Protein AF-A0A418SLT6-F1 (afdb_monomer_lite)

Structure (mmCIF, N/CA/C/O backbone):
data_AF-A0A418SLT6-F1
#
_entry.id   AF-A0A418SLT6-F1
#
loop_
_atom_site.group_PDB
_atom_site.id
_atom_site.type_symbol
_atom_site.label_atom_id
_atom_site.label_alt_id
_atom_site.label_comp_id
_atom_site.label_asym_id
_atom_site.label_entity_id
_atom_site.label_seq_id
_atom_site.pdbx_PDB_ins_code
_atom_site.Cartn_x
_atom_site.Cartn_y
_atom_site.Cartn_z
_atom_site.occupancy
_atom_site.B_iso_or_equiv
_atom_site.auth_seq_id
_atom_site.auth_comp_id
_atom_site.auth_asym_id
_atom_site.auth_atom_id
_atom_site.pdbx_PDB_model_num
ATOM 1 N N . MET A 1 1 ? 3.770 -18.866 10.863 1.00 36.94 1 MET A N 1
ATOM 2 C CA . MET A 1 1 ? 4.416 -17.977 11.853 1.00 36.94 1 MET A CA 1
ATOM 3 C C . MET A 1 1 ? 3.353 -17.518 12.829 1.00 36.94 1 MET A C 1
ATOM 5 O O . MET A 1 1 ? 2.331 -17.019 12.372 1.00 36.94 1 MET A O 1
ATOM 9 N N . SER A 1 2 ? 3.575 -17.778 14.119 1.00 35.16 2 SER A N 1
ATOM 10 C CA . SER A 1 2 ? 2.723 -17.350 15.238 1.00 35.16 2 SER A CA 1
ATOM 11 C C . SER A 1 2 ? 2.411 -15.851 15.137 1.00 35.16 2 SER A C 1
ATOM 13 O O . SER A 1 2 ? 3.290 -15.068 14.781 1.00 35.16 2 SER A O 1
ATOM 15 N N . ALA A 1 3 ? 1.172 -15.455 15.436 1.00 42.22 3 ALA A N 1
ATOM 16 C CA . ALA A 1 3 ? 0.713 -14.063 15.471 1.00 42.22 3 ALA A CA 1
ATOM 17 C C . ALA A 1 3 ? 1.344 -13.233 16.617 1.00 42.22 3 ALA A C 1
ATOM 19 O O . ALA A 1 3 ? 0.958 -12.091 16.838 1.00 42.22 3 ALA A O 1
ATOM 20 N N . GLU A 1 4 ? 2.310 -13.791 17.352 1.00 44.84 4 GLU A N 1
ATOM 21 C CA . GLU A 1 4 ? 2.822 -13.249 18.616 1.00 44.84 4 GLU A CA 1
ATOM 22 C C . GLU A 1 4 ? 3.646 -11.957 18.524 1.00 44.84 4 GLU A C 1
ATOM 24 O O . GLU A 1 4 ? 3.915 -11.360 19.562 1.00 44.84 4 GLU A O 1
ATOM 29 N N . SER A 1 5 ? 4.019 -11.480 17.333 1.00 52.69 5 SER A N 1
ATOM 30 C CA . SER A 1 5 ? 4.805 -10.240 17.185 1.00 52.69 5 SER A CA 1
ATOM 31 C C . SER A 1 5 ? 4.528 -9.462 15.893 1.00 52.69 5 SER A C 1
ATOM 33 O O . SER A 1 5 ? 5.399 -8.765 15.370 1.00 52.69 5 SER A O 1
ATOM 35 N N . ALA A 1 6 ? 3.325 -9.582 15.328 1.00 60.31 6 ALA A N 1
ATOM 36 C CA . ALA A 1 6 ? 2.980 -8.833 14.124 1.00 60.31 6 ALA A CA 1
ATOM 37 C C . ALA A 1 6 ? 2.623 -7.376 14.474 1.00 60.31 6 ALA A C 1
ATOM 39 O O . ALA A 1 6 ? 1.585 -7.114 15.076 1.00 60.31 6 ALA A O 1
ATOM 40 N N . ASN A 1 7 ? 3.473 -6.430 14.064 1.00 85.44 7 ASN A N 1
ATOM 41 C CA . ASN A 1 7 ? 3.138 -5.003 14.020 1.00 85.44 7 ASN A CA 1
ATOM 42 C C . ASN A 1 7 ? 1.882 -4.786 13.150 1.00 85.44 7 ASN A C 1
ATOM 44 O O . ASN A 1 7 ? 1.725 -5.444 12.111 1.00 85.44 7 ASN A O 1
ATOM 48 N N . ILE A 1 8 ? 0.999 -3.864 13.548 1.00 89.44 8 ILE A N 1
ATOM 49 C CA . ILE A 1 8 ? -0.305 -3.666 12.893 1.00 89.44 8 ILE A CA 1
ATOM 50 C C . ILE A 1 8 ? -0.175 -3.332 11.400 1.00 89.44 8 ILE A C 1
ATOM 52 O O . ILE A 1 8 ? -0.961 -3.813 10.585 1.00 89.44 8 ILE A O 1
ATOM 56 N N . LEU A 1 9 ? 0.846 -2.563 11.012 1.00 92.62 9 LEU A N 1
ATOM 57 C CA . LEU A 1 9 ? 1.087 -2.175 9.622 1.00 92.62 9 LEU A CA 1
ATOM 58 C C . LEU A 1 9 ? 1.485 -3.390 8.779 1.00 92.62 9 LEU A C 1
ATOM 60 O O . LEU A 1 9 ? 0.994 -3.568 7.665 1.00 92.62 9 LEU A O 1
ATOM 64 N N . ALA A 1 10 ? 2.335 -4.265 9.321 1.00 91.81 10 ALA A N 1
ATOM 65 C CA . ALA A 1 10 ? 2.723 -5.503 8.653 1.00 91.81 10 ALA A CA 1
ATOM 66 C C . ALA A 1 10 ? 1.532 -6.464 8.509 1.00 91.81 10 ALA A C 1
ATOM 68 O O . ALA A 1 10 ? 1.372 -7.089 7.457 1.00 91.81 10 ALA A O 1
ATOM 69 N N . LEU A 1 11 ? 0.676 -6.548 9.534 1.00 91.75 11 LEU A N 1
ATOM 70 C CA . LEU A 1 11 ? -0.543 -7.354 9.501 1.00 91.75 11 LEU A CA 1
ATOM 71 C C . LEU A 1 11 ? -1.535 -6.836 8.453 1.00 91.75 11 LEU A C 1
ATOM 73 O O . LEU A 1 11 ? -1.982 -7.609 7.610 1.00 91.75 11 LEU A O 1
ATOM 77 N N . LEU A 1 12 ? -1.838 -5.535 8.454 1.00 93.25 12 LEU A N 1
ATOM 78 C CA . LEU A 1 12 ? -2.746 -4.923 7.480 1.00 93.25 12 LEU A CA 1
ATOM 79 C C . LEU A 1 12 ? -2.223 -5.060 6.048 1.00 93.25 12 LEU A C 1
ATOM 81 O O . LEU A 1 12 ? -2.985 -5.427 5.157 1.00 93.25 12 LEU A O 1
ATOM 85 N N . ARG A 1 13 ? -0.917 -4.865 5.828 1.00 93.62 13 ARG A N 1
ATOM 86 C CA . ARG A 1 13 ? -0.283 -5.100 4.524 1.00 93.62 13 ARG A CA 1
ATOM 87 C C . ARG A 1 13 ? -0.428 -6.555 4.076 1.00 93.62 13 ARG A C 1
ATOM 89 O O . ARG A 1 13 ? -0.717 -6.812 2.911 1.00 93.62 13 ARG A O 1
ATOM 96 N N . ARG A 1 14 ? -0.248 -7.518 4.984 1.00 91.62 14 ARG A N 1
ATOM 97 C CA . ARG A 1 14 ? -0.452 -8.941 4.681 1.00 91.62 14 ARG A CA 1
ATOM 98 C C . ARG A 1 14 ? -1.907 -9.231 4.307 1.00 91.62 14 ARG A C 1
ATOM 100 O O . ARG A 1 14 ? -2.134 -9.865 3.283 1.00 91.62 14 ARG A O 1
ATOM 107 N N . LEU A 1 15 ? -2.869 -8.743 5.090 1.00 91.19 15 LEU A N 1
ATOM 108 C CA . LEU A 1 15 ? -4.294 -8.923 4.798 1.00 91.19 15 LEU A CA 1
ATOM 109 C C . LEU A 1 15 ? -4.670 -8.281 3.451 1.00 91.19 15 LEU A C 1
ATOM 111 O O . LEU A 1 15 ? -5.427 -8.860 2.679 1.00 91.19 15 LEU A O 1
ATOM 115 N N . GLU A 1 16 ? -4.091 -7.124 3.120 1.00 92.06 16 GLU A N 1
ATOM 116 C CA . GLU A 1 16 ? -4.293 -6.465 1.825 1.00 92.06 16 GLU A CA 1
ATOM 117 C C . GLU A 1 16 ? -3.762 -7.295 0.642 1.00 92.06 16 GLU A C 1
ATOM 119 O O . GLU A 1 16 ? -4.368 -7.278 -0.433 1.00 92.06 16 GLU A O 1
ATOM 124 N N . ARG A 1 17 ? -2.675 -8.056 0.832 1.00 91.25 17 ARG A N 1
ATOM 125 C CA . ARG A 1 17 ? -2.145 -9.007 -0.165 1.00 91.25 17 ARG A CA 1
ATOM 126 C C . ARG A 1 17 ? -3.010 -10.252 -0.322 1.00 91.25 17 ARG A C 1
ATOM 128 O O . ARG A 1 17 ? -3.108 -10.782 -1.422 1.00 91.25 17 ARG A O 1
ATOM 135 N N . GLU A 1 18 ? -3.606 -10.725 0.768 1.00 90.38 18 GLU A N 1
ATOM 136 C CA . GLU A 1 18 ? -4.488 -11.899 0.774 1.00 90.38 18 GLU A CA 1
ATOM 137 C C . GLU A 1 18 ? -5.871 -11.590 0.159 1.00 90.38 18 GLU A C 1
ATOM 139 O O . GLU A 1 18 ? -6.579 -12.511 -0.242 1.00 90.38 18 GLU A O 1
ATOM 144 N N . ALA A 1 19 ? -6.236 -10.308 0.020 1.00 89.81 19 ALA A N 1
ATOM 145 C CA . ALA A 1 19 ? -7.508 -9.853 -0.545 1.00 89.81 19 ALA A CA 1
ATOM 146 C C . ALA A 1 19 ? -7.338 -8.949 -1.793 1.00 89.81 19 ALA A C 1
ATOM 148 O O . ALA A 1 19 ? -7.747 -7.782 -1.755 1.00 89.81 19 ALA A O 1
ATOM 149 N N . PRO A 1 20 ? -6.763 -9.443 -2.910 1.00 89.19 20 PRO A N 1
ATOM 150 C CA . PRO A 1 20 ? -6.478 -8.627 -4.097 1.00 89.19 20 PRO A CA 1
ATOM 151 C C . PRO A 1 20 ? -7.739 -8.039 -4.752 1.00 89.19 20 PRO A C 1
ATOM 153 O O . PRO A 1 20 ? -7.709 -6.900 -5.207 1.00 89.19 20 PRO A O 1
ATOM 156 N N . ASP A 1 21 ? -8.864 -8.760 -4.713 1.00 90.38 21 ASP A N 1
ATOM 157 C CA . ASP A 1 21 ? -10.139 -8.336 -5.316 1.00 90.38 21 ASP A CA 1
ATOM 158 C C . ASP A 1 21 ? -10.886 -7.264 -4.499 1.00 90.38 21 ASP A C 1
ATOM 160 O O . ASP A 1 21 ? -11.956 -6.790 -4.890 1.00 90.38 21 ASP A O 1
ATOM 164 N N . ARG A 1 22 ? -10.367 -6.897 -3.321 1.00 90.88 22 ARG A N 1
ATOM 165 C CA . ARG A 1 22 ? -10.972 -5.907 -2.420 1.00 90.88 22 ARG A CA 1
ATOM 166 C C . ARG A 1 22 ? -10.213 -4.582 -2.492 1.00 90.88 22 ARG A C 1
ATOM 168 O O . ARG A 1 22 ? -8.987 -4.598 -2.630 1.00 90.88 22 ARG A O 1
ATOM 175 N N . PRO A 1 23 ? -10.885 -3.425 -2.331 1.00 93.06 23 PRO A N 1
ATOM 176 C CA . PRO A 1 23 ? -10.201 -2.135 -2.252 1.00 93.06 23 PRO A CA 1
ATOM 177 C C . PRO A 1 23 ? -9.153 -2.123 -1.137 1.00 93.06 23 PRO A C 1
ATOM 179 O O . PRO A 1 23 ? -9.396 -2.687 -0.074 1.00 93.06 23 PRO A O 1
ATOM 182 N N . ARG A 1 24 ? -8.022 -1.441 -1.353 1.00 93.75 24 ARG A N 1
ATOM 183 C CA . ARG A 1 24 ? -6.986 -1.252 -0.322 1.00 93.75 24 ARG A CA 1
ATOM 184 C C . ARG A 1 24 ? -7.550 -0.616 0.954 1.00 93.75 24 ARG A C 1
ATOM 186 O O . ARG A 1 24 ? -8.513 0.165 0.906 1.00 93.75 24 ARG A O 1
ATOM 193 N N . VAL A 1 25 ? -6.915 -0.888 2.093 1.00 93.94 25 VAL A N 1
ATOM 194 C CA . VAL A 1 25 ? -7.323 -0.320 3.389 1.00 93.94 25 VAL A CA 1
ATOM 195 C C . VAL A 1 25 ? -7.277 1.215 3.315 1.00 93.94 25 VAL A C 1
ATOM 197 O O . VAL A 1 25 ? -6.321 1.812 2.822 1.00 93.94 25 VAL A O 1
ATOM 200 N N . GLY A 1 26 ? -8.357 1.881 3.739 1.00 93.56 26 GLY A N 1
ATOM 201 C CA . GLY A 1 26 ? -8.487 3.344 3.660 1.00 93.56 26 GLY A CA 1
ATOM 202 C C . GLY A 1 26 ? -8.793 3.909 2.264 1.00 93.56 26 GLY A C 1
ATOM 203 O O . GLY A 1 26 ? -8.872 5.134 2.104 1.00 93.56 26 GLY A O 1
ATOM 204 N N . ARG A 1 27 ? -8.993 3.054 1.250 1.00 93.31 27 ARG A N 1
ATOM 205 C CA . ARG A 1 27 ? -9.468 3.443 -0.096 1.00 93.31 27 ARG A CA 1
ATOM 206 C C . ARG A 1 27 ? -10.892 2.990 -0.412 1.00 93.31 27 ARG A C 1
ATOM 208 O O . ARG A 1 27 ? -11.473 3.465 -1.382 1.00 93.31 27 ARG A O 1
ATOM 215 N N . SER A 1 28 ? -11.467 2.128 0.415 1.00 92.31 28 SER A N 1
ATOM 216 C CA . SER A 1 28 ? -12.872 1.746 0.316 1.00 92.31 28 SER A CA 1
ATOM 217 C C . SER A 1 28 ? -13.814 2.951 0.466 1.00 92.31 28 SER A C 1
ATOM 219 O O . SER A 1 28 ? -13.563 3.865 1.265 1.00 92.31 28 SER A O 1
ATOM 221 N N . SER A 1 29 ? -14.886 2.937 -0.335 1.00 89.75 29 SER A N 1
ATOM 222 C CA . SER A 1 29 ? -15.935 3.966 -0.364 1.00 89.75 29 SER A CA 1
ATOM 223 C C . SER A 1 29 ? -17.164 3.595 0.467 1.00 89.75 29 SER A C 1
ATOM 225 O O . SER A 1 29 ? -17.915 4.478 0.880 1.00 89.75 29 SER A O 1
ATOM 227 N N . ARG A 1 30 ? -17.380 2.301 0.727 1.00 90.69 30 ARG A N 1
ATOM 228 C CA . ARG A 1 30 ? -18.514 1.786 1.494 1.00 90.69 30 ARG A CA 1
ATOM 229 C C . ARG A 1 30 ? -17.991 0.831 2.547 1.00 90.69 30 ARG A C 1
ATOM 231 O O . ARG A 1 30 ? -17.206 -0.053 2.232 1.00 90.69 30 ARG A O 1
ATOM 238 N N . LEU A 1 31 ? -18.549 0.898 3.753 1.00 85.50 31 LEU A N 1
ATOM 239 C CA . LEU A 1 31 ? -18.160 -0.007 4.835 1.00 85.50 31 LEU A CA 1
ATOM 240 C C . LEU A 1 31 ? -18.257 -1.484 4.423 1.00 85.50 31 LEU A C 1
ATOM 242 O O . LEU A 1 31 ? -17.434 -2.278 4.850 1.00 85.50 31 LEU A O 1
ATOM 246 N N . ARG A 1 32 ? -19.213 -1.862 3.556 1.00 87.44 32 ARG A N 1
ATOM 247 C CA . ARG A 1 32 ? -19.392 -3.240 3.044 1.00 87.44 32 ARG A CA 1
ATOM 248 C C . ARG A 1 32 ? -18.227 -3.768 2.181 1.00 87.44 32 ARG A C 1
ATOM 250 O O . ARG A 1 32 ? -18.094 -4.982 2.018 1.00 87.44 32 ARG A O 1
ATOM 257 N N . ASP A 1 33 ? -17.404 -2.872 1.651 1.00 90.12 33 ASP A N 1
ATOM 258 C CA . ASP A 1 33 ? -16.270 -3.229 0.798 1.00 90.12 33 ASP A CA 1
ATOM 259 C C . ASP A 1 33 ? -14.989 -3.438 1.624 1.00 90.12 33 ASP A C 1
ATOM 261 O O . ASP A 1 33 ? -14.059 -4.087 1.146 1.00 90.12 33 ASP A O 1
ATOM 265 N N . ASP A 1 34 ? -14.975 -2.980 2.883 1.00 89.06 34 ASP A N 1
ATOM 266 C CA . ASP A 1 34 ? -13.888 -3.230 3.832 1.00 89.06 34 ASP A CA 1
ATOM 267 C C . ASP A 1 34 ? -13.773 -4.733 4.123 1.00 89.06 34 ASP A C 1
ATOM 269 O O . ASP A 1 34 ? -14.767 -5.420 4.373 1.00 89.06 34 ASP A O 1
ATOM 273 N N . PHE A 1 35 ? -12.549 -5.254 4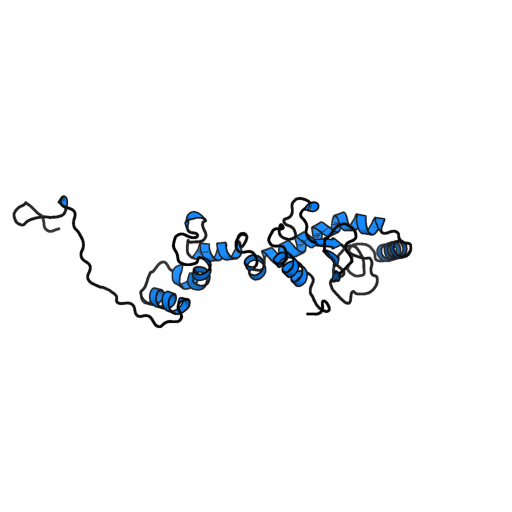.096 1.00 87.62 35 PHE A N 1
ATOM 274 C CA . PHE A 1 35 ? -12.255 -6.659 4.398 1.00 87.62 35 PHE A CA 1
ATOM 275 C C . PHE A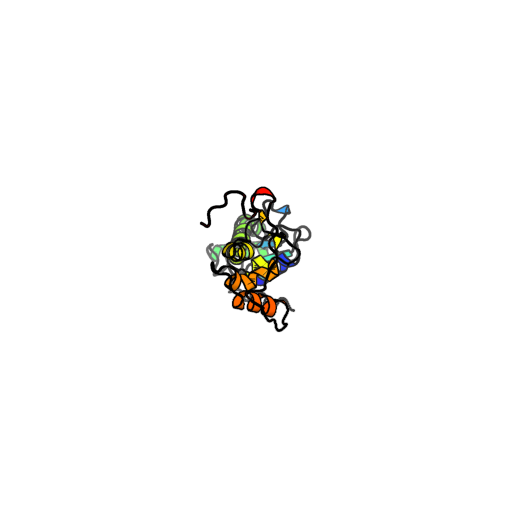 1 35 ? -11.702 -6.858 5.819 1.00 87.62 35 PHE A C 1
ATOM 277 O O . PHE A 1 35 ? -11.580 -7.992 6.278 1.00 87.62 35 PHE A O 1
ATOM 284 N N . VAL A 1 36 ? -11.426 -5.759 6.527 1.00 90.81 36 VAL A N 1
ATOM 285 C CA . VAL A 1 36 ? -10.986 -5.731 7.924 1.00 90.81 36 VAL A CA 1
ATOM 286 C C . VAL A 1 36 ? -11.835 -4.730 8.690 1.00 90.81 36 VAL A C 1
ATOM 288 O O . VAL A 1 36 ? -12.037 -3.605 8.234 1.00 90.81 36 VAL A O 1
ATOM 291 N N . GLU A 1 37 ? -12.305 -5.136 9.862 1.00 91.06 37 GLU A N 1
ATOM 292 C CA . GLU A 1 37 ? -12.914 -4.242 10.841 1.00 91.06 37 GLU A CA 1
ATOM 293 C C . GLU A 1 37 ? -11.851 -3.860 11.871 1.00 91.06 37 GLU A C 1
ATOM 295 O O . GLU A 1 37 ? -11.264 -4.739 12.495 1.00 91.06 37 GLU A O 1
ATOM 300 N N . ILE A 1 38 ? -11.571 -2.565 12.023 1.00 92.50 38 ILE A N 1
ATOM 301 C CA . ILE A 1 38 ? -10.571 -2.065 12.972 1.00 92.50 38 ILE A CA 1
ATOM 302 C C . ILE A 1 38 ? -11.298 -1.247 14.031 1.00 92.50 38 ILE A C 1
ATOM 304 O O . ILE A 1 38 ? -11.993 -0.294 13.687 1.00 92.50 38 ILE A O 1
ATOM 308 N N . GLY A 1 39 ? -11.105 -1.595 15.296 1.00 92.81 39 GLY A N 1
ATOM 309 C CA . GLY A 1 39 ? -11.583 -0.819 16.436 1.00 92.81 39 GLY A CA 1
ATOM 310 C C . GLY A 1 39 ? -10.600 -0.897 17.596 1.00 92.81 39 GLY A C 1
ATOM 311 O O . GLY A 1 39 ? -9.435 -1.219 17.378 1.00 92.81 39 GLY A O 1
ATOM 312 N N . GLN A 1 40 ? -11.054 -0.611 18.807 1.00 92.44 40 GLN A N 1
ATOM 313 C CA . GLN A 1 40 ? -10.210 -0.529 20.007 1.00 92.44 40 GLN A CA 1
ATOM 314 C C . GLN A 1 40 ? -10.961 -1.003 21.251 1.00 92.44 40 GLN A C 1
ATOM 316 O O . GLN A 1 40 ? -12.158 -0.748 21.364 1.00 92.44 40 GLN A O 1
ATOM 321 N N . ASP A 1 41 ? -10.267 -1.612 22.206 1.00 91.75 41 ASP A N 1
ATOM 322 C CA . ASP A 1 41 ? -10.849 -1.967 23.504 1.00 91.75 41 ASP A CA 1
ATOM 323 C C . ASP A 1 41 ? -10.328 -1.044 24.610 1.00 91.75 41 ASP A C 1
ATOM 325 O O . ASP A 1 41 ? -9.185 -0.582 24.540 1.00 91.75 41 ASP A O 1
ATOM 329 N N . PRO A 1 42 ? -11.141 -0.738 25.634 1.00 93.12 42 PRO A N 1
ATOM 330 C CA . PRO A 1 42 ? -10.659 -0.030 26.806 1.00 93.12 42 PRO A CA 1
ATOM 331 C C . PRO A 1 42 ? -9.630 -0.883 27.560 1.00 93.12 42 PRO A C 1
ATOM 333 O O . PRO A 1 42 ? -9.889 -2.023 27.932 1.00 93.12 42 PRO A O 1
ATOM 336 N N . GLN A 1 43 ? -8.444 -0.325 27.809 1.00 89.12 43 GLN A N 1
ATOM 337 C CA . GLN A 1 43 ? -7.393 -0.976 28.597 1.00 89.12 43 GLN A CA 1
ATOM 338 C C . GLN A 1 43 ? -6.706 0.038 29.508 1.00 89.12 43 GLN A C 1
ATOM 340 O O . GLN A 1 43 ? -6.318 1.110 29.063 1.00 89.12 43 GLN A O 1
ATOM 345 N N . LEU A 1 44 ? -6.511 -0.303 30.783 1.00 90.75 44 LEU A N 1
ATOM 346 C CA . LEU A 1 44 ? -5.804 0.567 31.738 1.00 90.75 44 LEU A CA 1
ATOM 347 C C . LEU A 1 44 ? -4.297 0.301 31.778 1.00 90.75 44 LEU A C 1
ATOM 349 O O . LEU A 1 44 ? -3.510 1.182 32.122 1.00 90.75 44 LEU A O 1
ATOM 353 N N . ALA A 1 45 ? -3.892 -0.919 31.432 1.00 88.94 45 ALA A N 1
ATOM 354 C CA . ALA A 1 45 ? -2.492 -1.297 31.368 1.00 88.94 45 ALA A CA 1
ATOM 355 C C . ALA A 1 45 ? -1.843 -0.782 30.078 1.00 88.94 45 ALA A C 1
ATOM 357 O O . ALA A 1 45 ? -2.501 -0.595 29.055 1.00 88.94 45 ALA A O 1
ATOM 358 N N . PHE A 1 46 ? -0.520 -0.605 30.111 1.00 85.31 46 PHE A N 1
ATOM 359 C CA . PHE A 1 46 ? 0.229 -0.426 28.875 1.00 85.31 46 PHE A CA 1
ATOM 360 C C . PHE A 1 46 ? 0.125 -1.699 28.028 1.00 85.31 46 PHE A C 1
ATOM 362 O O . PHE A 1 46 ? 0.361 -2.796 28.546 1.00 85.31 46 PHE A O 1
ATOM 369 N N . PRO A 1 47 ? -0.205 -1.570 26.737 1.00 83.81 47 PRO A N 1
ATOM 370 C CA . PRO A 1 47 ? -0.461 -2.722 25.895 1.00 83.81 47 PRO A CA 1
ATOM 371 C C . PRO A 1 47 ? 0.839 -3.483 25.620 1.00 83.81 47 PRO A C 1
ATOM 373 O O . PRO A 1 47 ? 1.851 -2.904 25.224 1.00 83.81 47 PRO A O 1
ATOM 376 N N . ALA A 1 48 ? 0.815 -4.805 25.799 1.00 84.31 48 ALA A N 1
ATOM 377 C CA . ALA A 1 48 ? 1.961 -5.665 25.487 1.00 84.31 48 ALA A CA 1
ATOM 378 C C . ALA A 1 48 ? 2.125 -5.914 23.974 1.00 84.31 48 ALA A C 1
ATOM 380 O O . ALA A 1 48 ? 3.158 -6.422 23.534 1.00 84.31 48 ALA A O 1
ATOM 381 N N . ARG A 1 49 ? 1.091 -5.606 23.178 1.00 85.75 49 ARG A N 1
ATOM 382 C CA . ARG A 1 49 ? 1.012 -5.819 21.725 1.00 85.75 49 ARG A CA 1
ATOM 383 C C . ARG A 1 49 ? 0.265 -4.657 21.079 1.00 85.75 49 ARG A C 1
ATOM 385 O O . ARG A 1 49 ? -0.598 -4.063 21.705 1.00 85.75 49 ARG A O 1
ATOM 392 N N . GLU A 1 50 ? 0.564 -4.350 19.819 1.00 85.88 50 GLU A N 1
ATOM 393 C CA . GLU A 1 50 ? -0.121 -3.262 19.100 1.00 85.88 50 GLU A CA 1
ATOM 394 C C . GLU A 1 50 ? -1.554 -3.619 18.689 1.00 85.88 50 GLU A C 1
ATOM 396 O O . GLU A 1 50 ? -2.393 -2.729 18.542 1.00 85.88 50 GLU A O 1
ATOM 401 N N . VAL A 1 51 ? -1.825 -4.906 18.458 1.00 88.31 51 VAL A N 1
ATOM 402 C CA . VAL A 1 51 ? -3.103 -5.386 17.932 1.00 88.31 51 VAL A CA 1
ATOM 403 C C . VAL A 1 51 ? -3.481 -6.731 18.540 1.00 88.31 51 VAL A C 1
ATOM 405 O O . VAL A 1 51 ? -2.636 -7.613 18.711 1.00 88.31 51 VAL A O 1
ATOM 408 N N . GLU A 1 52 ? -4.769 -6.894 18.812 1.00 86.94 52 GLU A N 1
ATOM 409 C CA . GLU A 1 52 ? -5.394 -8.157 19.183 1.00 86.94 52 GLU A CA 1
ATOM 410 C C . GLU A 1 52 ? -6.351 -8.603 18.071 1.00 86.94 52 GLU A C 1
ATOM 412 O O . GLU A 1 52 ? -7.070 -7.800 17.468 1.00 86.94 52 GLU A O 1
ATOM 417 N N . LEU A 1 53 ? -6.320 -9.900 17.758 1.00 82.38 53 LEU A N 1
ATOM 418 C CA . LEU A 1 53 ? -7.267 -10.520 16.836 1.00 82.38 53 LEU A CA 1
ATOM 419 C C . LEU A 1 53 ? -8.524 -10.878 17.625 1.00 82.38 53 LEU A C 1
ATOM 421 O O . LEU A 1 53 ? -8.436 -11.628 18.594 1.00 82.38 53 LEU A O 1
ATOM 425 N N . ALA A 1 54 ? -9.670 -10.368 17.189 1.00 77.62 54 ALA A N 1
ATOM 426 C CA . ALA A 1 54 ? -10.964 -10.698 17.766 1.00 77.62 54 ALA A CA 1
ATOM 427 C C . ALA A 1 54 ? -11.765 -11.594 16.817 1.00 77.62 54 ALA A C 1
ATOM 429 O O . ALA A 1 54 ? -11.565 -11.584 15.596 1.00 77.62 54 ALA A O 1
ATOM 430 N N . GLU A 1 55 ? -12.691 -12.366 17.383 1.00 73.56 55 GLU A N 1
ATOM 431 C CA . GLU A 1 55 ? -13.640 -13.128 16.581 1.00 73.56 55 GLU A CA 1
ATOM 432 C C . GLU A 1 55 ? -14.535 -12.178 15.762 1.00 73.56 55 GLU A C 1
ATOM 434 O O . GLU A 1 55 ? -14.887 -11.088 16.232 1.00 73.56 55 GLU A O 1
ATOM 439 N N . PRO A 1 56 ? -14.914 -12.552 14.528 1.00 70.56 56 PRO A N 1
ATOM 440 C CA . PRO A 1 56 ? -15.855 -11.768 13.741 1.00 70.56 56 PRO A CA 1
ATOM 441 C C . PRO A 1 56 ? -17.201 -11.669 14.472 1.00 70.56 56 PRO A C 1
ATOM 443 O O . PRO A 1 56 ? -17.884 -12.673 14.651 1.00 70.56 56 PRO A O 1
ATOM 446 N N . GLN A 1 57 ? -17.616 -10.461 14.866 1.00 60.44 57 GLN A N 1
ATOM 447 C CA . GLN A 1 57 ? -18.917 -10.270 15.523 1.00 60.44 57 GLN A CA 1
ATOM 448 C C . GLN A 1 57 ? -20.076 -10.320 14.511 1.00 60.44 57 GLN A C 1
ATOM 450 O O . GLN A 1 57 ? -21.160 -10.802 14.827 1.00 60.44 57 GLN A O 1
ATOM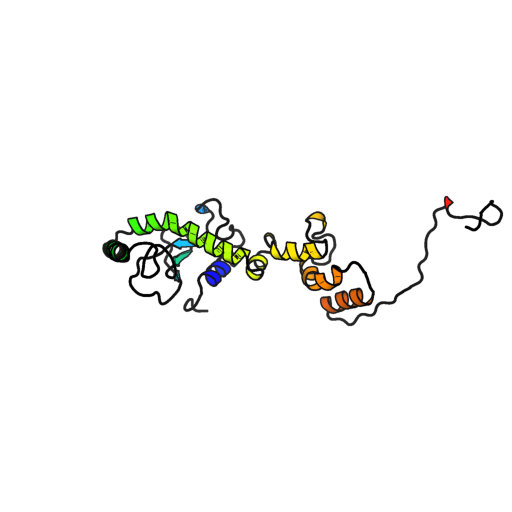 455 N N . HIS A 1 58 ? -19.845 -9.845 13.279 1.00 58.78 58 HIS A N 1
ATOM 456 C CA . HIS A 1 58 ? -20.836 -9.828 12.199 1.00 58.78 58 HIS A CA 1
ATOM 457 C C . HIS A 1 58 ? -20.196 -10.161 10.839 1.00 58.78 58 HIS A C 1
ATOM 459 O O . HIS A 1 58 ? -19.406 -9.391 10.289 1.00 58.78 58 HIS A O 1
ATOM 465 N N . GLY A 1 59 ? -20.586 -11.293 10.245 1.00 65.38 59 GLY A N 1
ATOM 466 C CA . GLY A 1 59 ? -20.105 -11.726 8.928 1.00 65.38 59 GLY A CA 1
ATOM 467 C C . GLY A 1 59 ? -18.735 -12.413 8.967 1.00 65.38 59 GLY A C 1
ATOM 468 O O . GLY A 1 59 ? -18.385 -13.050 9.950 1.00 65.38 59 GLY A O 1
ATOM 469 N N . ASN A 1 60 ? -17.973 -12.319 7.872 1.00 70.44 60 ASN A N 1
ATOM 470 C CA . ASN A 1 60 ? -16.710 -13.052 7.676 1.00 70.44 60 ASN A CA 1
ATOM 471 C C . ASN A 1 60 ? -15.477 -12.125 7.625 1.00 70.44 60 ASN A C 1
ATOM 473 O O . ASN A 1 60 ? -14.551 -12.360 6.851 1.00 70.44 60 ASN A O 1
ATOM 477 N N . ARG A 1 61 ? -15.503 -11.003 8.355 1.00 79.31 61 ARG A N 1
ATOM 478 C CA . ARG A 1 61 ? -14.396 -10.032 8.369 1.00 79.31 61 ARG A CA 1
ATOM 479 C C . ARG A 1 61 ? -13.466 -10.298 9.531 1.00 79.31 61 ARG A C 1
ATOM 481 O O . ARG A 1 61 ? -13.925 -10.501 10.649 1.00 79.31 61 ARG A O 1
ATOM 488 N N . THR A 1 62 ? -12.167 -10.195 9.279 1.00 83.69 62 THR A N 1
ATOM 489 C CA . THR A 1 62 ? -11.175 -10.191 10.352 1.00 83.69 62 THR A CA 1
ATOM 490 C C . THR A 1 62 ? -11.376 -8.940 11.200 1.00 83.69 62 THR A C 1
ATOM 492 O O . THR A 1 62 ? -11.331 -7.826 10.668 1.00 83.69 62 THR A O 1
ATOM 495 N N . ARG A 1 63 ? -11.595 -9.120 12.506 1.00 89.19 63 ARG A N 1
ATOM 496 C CA . ARG A 1 63 ? -11.725 -8.022 13.464 1.00 89.19 63 ARG A CA 1
ATOM 497 C C . ARG A 1 63 ? -10.388 -7.789 14.163 1.00 89.19 63 ARG A C 1
ATOM 499 O O . ARG A 1 63 ? -9.809 -8.709 14.737 1.00 89.19 63 ARG A O 1
ATOM 506 N N . LEU A 1 64 ? -9.886 -6.563 14.073 1.00 92.06 64 LEU A N 1
ATOM 507 C CA . LEU A 1 64 ? -8.641 -6.108 14.682 1.00 92.06 64 LEU A CA 1
ATOM 508 C C . LEU A 1 64 ? -8.950 -5.091 15.775 1.00 92.06 64 LEU A C 1
ATOM 510 O O . LEU A 1 64 ? -9.641 -4.100 15.528 1.00 92.06 64 LEU A O 1
ATOM 514 N N . ARG A 1 65 ? -8.403 -5.315 16.965 1.00 92.31 65 ARG A N 1
ATOM 515 C CA . ARG A 1 65 ? -8.498 -4.396 18.100 1.00 92.31 65 ARG A CA 1
ATOM 516 C C . ARG A 1 65 ? -7.142 -3.743 18.300 1.00 92.31 65 ARG A C 1
ATOM 518 O O . ARG A 1 65 ? -6.178 -4.395 18.690 1.00 92.31 65 ARG A O 1
ATOM 525 N N . ALA A 1 66 ? -7.036 -2.482 17.905 1.00 91.50 66 ALA A N 1
ATOM 526 C CA . ALA A 1 66 ? -5.835 -1.681 18.045 1.00 91.50 66 ALA A CA 1
ATOM 527 C C . ALA A 1 66 ? -5.673 -1.257 19.507 1.00 91.50 66 ALA A C 1
ATOM 529 O O . ALA A 1 66 ? -6.591 -0.690 20.091 1.00 91.50 66 ALA A O 1
ATOM 530 N N . GLN A 1 67 ? -4.488 -1.504 20.062 1.00 87.50 67 GLN A N 1
ATOM 531 C CA . GLN A 1 67 ? -4.155 -1.190 21.453 1.00 87.50 67 GLN A CA 1
ATOM 532 C C . GLN A 1 67 ? -3.102 -0.071 21.568 1.00 87.50 67 GLN A C 1
ATOM 534 O O . GLN A 1 67 ? -2.930 0.536 22.618 1.00 87.50 67 GLN A O 1
ATOM 539 N N . PHE A 1 68 ? -2.381 0.242 20.485 1.00 83.88 68 PHE A N 1
ATOM 540 C CA . PHE A 1 68 ? -1.262 1.199 20.505 1.00 83.88 68 PHE A CA 1
ATOM 541 C C . PHE A 1 68 ? -1.678 2.681 20.466 1.00 83.88 68 PHE A C 1
ATOM 543 O O . PHE A 1 68 ? -0.896 3.549 20.851 1.00 83.88 68 PHE A O 1
ATOM 550 N N . MET A 1 69 ? -2.872 2.986 19.956 1.00 87.12 69 MET A N 1
ATOM 551 C CA . MET A 1 69 ? -3.374 4.346 19.754 1.00 87.12 69 MET A CA 1
ATOM 552 C C . MET A 1 69 ? -4.899 4.317 19.703 1.00 87.12 69 MET A C 1
ATOM 554 O O . MET A 1 69 ? -5.466 3.357 19.186 1.00 87.12 69 MET A O 1
ATOM 558 N N . GLY A 1 70 ? -5.562 5.381 20.154 1.00 91.19 70 GLY A N 1
ATOM 559 C CA . GLY A 1 70 ? -7.011 5.501 20.053 1.00 91.19 70 GLY A CA 1
ATOM 560 C C . GLY A 1 70 ? -7.587 6.559 20.980 1.00 91.19 70 GLY A C 1
ATOM 561 O O . GLY A 1 70 ? -6.972 7.583 21.274 1.00 91.19 70 GLY A O 1
ATOM 562 N N . PHE A 1 71 ? -8.800 6.292 21.429 1.00 94.31 71 PHE A N 1
ATOM 563 C CA . PHE A 1 71 ? -9.537 7.088 22.394 1.00 94.31 71 PHE A CA 1
ATOM 564 C C . PHE A 1 71 ? -9.392 6.534 23.810 1.00 94.31 71 PHE A C 1
ATOM 566 O O . PHE A 1 71 ? -9.399 7.329 24.743 1.00 94.31 71 PHE A O 1
ATOM 573 N N . PHE A 1 72 ? -9.217 5.221 23.968 1.00 93.81 72 PHE A N 1
ATOM 574 C CA . PHE A 1 72 ? -9.086 4.585 25.276 1.00 93.81 72 PHE A CA 1
ATOM 575 C C . PHE A 1 72 ? -7.640 4.293 25.681 1.00 93.81 72 PHE A C 1
ATOM 577 O O . PHE A 1 72 ? -6.738 4.176 24.850 1.00 93.81 72 PHE A O 1
ATOM 584 N N . GLY A 1 73 ? -7.459 4.146 26.990 1.00 90.62 73 GLY A N 1
ATOM 585 C CA . GLY A 1 73 ? -6.231 3.691 27.626 1.00 90.62 73 GLY A CA 1
ATOM 586 C C . GLY A 1 73 ? -5.197 4.776 27.895 1.00 90.62 73 GLY A C 1
ATOM 587 O O . GLY A 1 73 ? -5.477 5.962 27.724 1.00 90.62 73 GLY A O 1
ATOM 588 N N . PRO A 1 74 ? -3.990 4.399 28.353 1.00 87.75 74 PRO A N 1
ATOM 589 C CA . PRO A 1 74 ? -2.991 5.359 28.830 1.00 87.75 74 PRO A CA 1
ATOM 590 C C . PRO A 1 74 ? -2.486 6.306 27.732 1.00 87.75 74 PRO A C 1
ATOM 592 O O . PRO A 1 74 ? -2.044 7.412 28.030 1.00 87.75 74 PRO A O 1
ATOM 595 N N . ASN A 1 75 ? -2.577 5.881 26.467 1.00 86.00 75 ASN A N 1
ATOM 596 C CA . ASN A 1 75 ? -2.236 6.679 25.286 1.00 86.00 75 ASN A CA 1
ATOM 597 C C . ASN A 1 75 ? -3.484 7.199 24.543 1.00 86.00 75 ASN A C 1
ATOM 599 O O . ASN A 1 75 ? -3.377 7.674 23.410 1.00 86.00 75 ASN A O 1
ATOM 603 N N . GLY A 1 76 ? -4.667 7.050 25.141 1.00 90.00 76 GLY A N 1
ATOM 604 C CA . GLY A 1 76 ? -5.942 7.440 24.559 1.00 90.00 76 GLY A CA 1
ATOM 605 C C . GLY A 1 76 ? -6.177 8.947 24.610 1.00 90.00 76 GLY A C 1
ATOM 606 O O . GLY A 1 76 ? -5.686 9.651 25.490 1.00 90.00 76 GLY A O 1
ATOM 607 N N . ALA A 1 77 ? -6.955 9.457 23.656 1.00 92.62 77 ALA A N 1
ATOM 608 C CA . ALA A 1 77 ? -7.358 10.863 23.642 1.00 92.62 77 ALA A CA 1
ATOM 609 C C . ALA A 1 77 ? -8.374 11.226 24.744 1.00 92.62 77 ALA A C 1
ATOM 611 O O . ALA A 1 77 ? -8.494 12.400 25.100 1.00 92.62 77 ALA A O 1
ATOM 612 N N . LEU A 1 78 ? -9.138 10.252 25.251 1.00 93.94 78 LEU A N 1
ATOM 613 C CA . LEU A 1 78 ? -10.115 10.479 26.314 1.00 93.94 78 LEU A CA 1
ATOM 614 C C 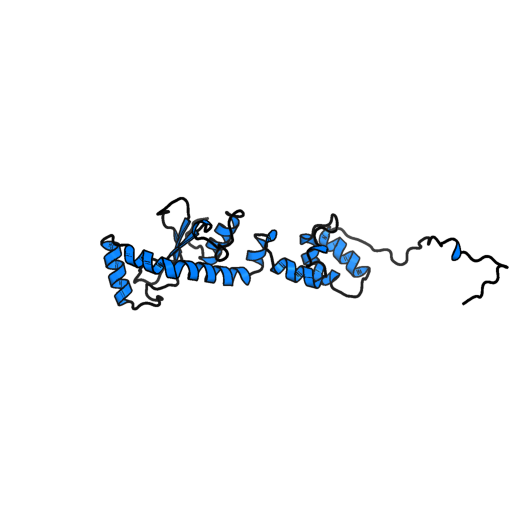. LEU A 1 78 ? -9.459 10.375 27.699 1.00 93.94 78 LEU A C 1
ATOM 616 O O . LEU A 1 78 ? -8.467 9.666 27.858 1.00 93.94 78 LEU A O 1
ATOM 620 N N . PRO A 1 79 ? -10.019 11.044 28.726 1.00 95.00 79 PRO A N 1
ATOM 621 C CA . PRO A 1 79 ? -9.530 10.909 30.094 1.00 95.00 79 PRO A CA 1
ATOM 622 C C . PRO A 1 79 ? -9.511 9.449 30.559 1.00 95.00 79 PRO A C 1
ATOM 624 O O . PRO A 1 79 ? -10.436 8.685 30.273 1.00 95.00 79 PRO A O 1
ATOM 627 N N . LEU A 1 80 ? -8.497 9.080 31.346 1.00 94.38 80 LEU A N 1
ATOM 628 C CA . LEU A 1 80 ? -8.358 7.713 31.859 1.00 94.38 80 LEU A CA 1
ATOM 629 C C . LEU A 1 80 ? -9.568 7.285 32.705 1.00 94.38 80 LEU A C 1
ATOM 631 O O . LEU A 1 80 ? -10.012 6.151 32.583 1.00 94.38 80 LEU A O 1
ATOM 635 N N . SER A 1 81 ? -10.178 8.210 33.455 1.00 95.62 81 SER A N 1
ATOM 636 C CA . SER A 1 81 ? -11.411 7.949 34.213 1.00 95.62 81 SER A CA 1
ATOM 637 C C . SER A 1 81 ? -12.586 7.517 33.330 1.00 95.62 81 SER A C 1
ATOM 639 O O . SER A 1 81 ? -13.411 6.717 33.752 1.00 95.62 81 SER A O 1
ATOM 641 N N . LEU A 1 82 ? -12.664 8.011 32.089 1.00 95.88 82 LEU A N 1
ATOM 642 C CA . LEU A 1 82 ? -13.670 7.549 31.134 1.00 95.88 82 LEU A CA 1
ATOM 643 C C . LEU A 1 82 ? -13.319 6.159 30.594 1.00 95.88 82 LEU A C 1
ATOM 645 O O . LEU A 1 82 ? -14.215 5.359 30.362 1.00 95.88 82 LEU A O 1
ATOM 649 N N . THR A 1 83 ? -12.032 5.848 30.425 1.00 95.81 83 THR A N 1
ATOM 650 C CA . THR A 1 83 ? -11.610 4.484 30.065 1.00 95.81 83 THR A CA 1
ATOM 651 C C . THR A 1 83 ? -11.988 3.482 31.157 1.00 95.81 83 THR A C 1
ATOM 653 O O . THR A 1 83 ? -12.474 2.407 30.827 1.00 95.81 83 THR A O 1
ATOM 656 N N . GLU A 1 84 ? -11.803 3.831 32.435 1.00 95.94 84 GLU A N 1
ATOM 657 C CA . GLU A 1 84 ? -12.205 2.992 33.576 1.00 95.94 84 GLU A CA 1
ATOM 658 C C . GLU A 1 84 ? -13.710 2.696 33.563 1.00 95.94 84 GLU A C 1
ATOM 660 O O . GLU A 1 84 ? -14.113 1.543 33.698 1.00 95.94 84 GLU A O 1
ATOM 665 N N . GLU A 1 85 ? -14.538 3.719 33.342 1.00 96.88 85 GLU A N 1
ATOM 666 C CA . GLU A 1 85 ? -15.994 3.557 33.296 1.00 96.88 85 GLU A CA 1
ATOM 667 C C . GLU A 1 85 ? -16.438 2.692 32.104 1.00 96.88 85 GLU A C 1
ATOM 669 O O . GLU A 1 85 ? -17.261 1.794 32.252 1.00 96.88 85 GLU A O 1
ATOM 674 N N . VAL A 1 86 ? -15.848 2.908 30.925 1.00 96.69 86 VAL A N 1
ATOM 675 C CA . VAL A 1 86 ? -16.169 2.124 29.722 1.00 96.69 86 VAL A CA 1
ATOM 676 C C . VAL A 1 86 ? -15.711 0.674 29.860 1.00 96.69 86 VAL A C 1
ATOM 678 O O . VAL A 1 86 ? -16.418 -0.226 29.413 1.00 96.69 86 VAL A O 1
ATOM 681 N N . LEU A 1 87 ? -14.562 0.434 30.499 1.00 95.69 87 LEU A N 1
ATOM 682 C CA . LEU A 1 87 ? -14.103 -0.916 30.823 1.00 95.69 87 LEU A CA 1
ATOM 683 C C . LEU A 1 87 ? -15.111 -1.630 31.728 1.00 95.69 87 LEU A C 1
ATOM 685 O O . LEU A 1 87 ? -15.476 -2.769 31.455 1.00 95.69 87 LEU A O 1
ATOM 689 N N . ARG A 1 88 ? -15.617 -0.942 32.757 1.00 96.44 88 ARG A N 1
ATOM 690 C CA . ARG A 1 88 ? -16.649 -1.489 33.641 1.00 96.44 88 ARG A CA 1
ATOM 691 C C . ARG A 1 88 ? -17.932 -1.838 32.881 1.00 96.44 88 ARG A C 1
ATOM 693 O O . ARG A 1 88 ? -18.469 -2.922 33.081 1.00 96.44 88 ARG A O 1
ATOM 700 N N . TRP A 1 89 ? -18.417 -0.958 32.002 1.00 96.31 89 TRP A N 1
ATOM 701 C CA . TRP A 1 89 ? -19.591 -1.253 31.169 1.00 96.31 89 TRP A CA 1
ATOM 702 C C . TRP A 1 89 ? -19.366 -2.485 30.291 1.00 96.31 89 TRP A C 1
ATOM 704 O O . TRP A 1 89 ? -20.241 -3.342 30.201 1.00 96.31 89 TRP A O 1
ATOM 714 N N . GLN A 1 90 ? -18.173 -2.623 29.706 1.00 94.06 90 GLN A N 1
ATOM 715 C CA . GLN A 1 90 ? -17.817 -3.791 28.905 1.00 94.06 90 GLN A CA 1
ATOM 716 C C . GLN A 1 90 ? -17.831 -5.088 29.735 1.00 94.06 90 GLN A C 1
ATOM 718 O O . GLN A 1 90 ? -18.355 -6.103 29.278 1.00 94.06 90 GLN A O 1
ATOM 723 N N . GLU A 1 91 ? -17.318 -5.058 30.970 1.00 93.69 91 GLU A N 1
ATOM 724 C CA . GLU A 1 91 ? -17.383 -6.188 31.913 1.00 93.69 91 GLU A CA 1
ATOM 725 C C . GLU A 1 91 ? -18.826 -6.540 32.320 1.00 93.69 91 GLU A C 1
ATOM 727 O O . GLU A 1 91 ? -19.143 -7.711 32.539 1.00 93.69 91 GLU A O 1
ATOM 732 N N . GLU A 1 92 ? -19.716 -5.544 32.376 1.00 95.94 92 GLU A N 1
ATOM 733 C CA . GLU A 1 92 ? -21.160 -5.705 32.603 1.00 95.94 92 GLU A CA 1
ATOM 734 C C . GLU A 1 92 ? -21.920 -6.162 31.329 1.00 95.94 92 GLU A C 1
ATOM 736 O O . GLU A 1 92 ? -23.112 -6.471 31.392 1.00 95.94 92 GLU A O 1
ATOM 741 N N . GLY A 1 93 ? -21.230 -6.289 30.186 1.00 93.44 93 GLY A N 1
ATOM 742 C CA . GLY A 1 93 ? -21.774 -6.759 28.906 1.00 93.44 93 GLY A CA 1
ATOM 743 C C . GLY A 1 93 ? -22.304 -5.653 27.984 1.00 93.44 93 GLY A C 1
ATOM 744 O O . GLY A 1 93 ? -22.970 -5.947 26.988 1.00 93.44 93 GLY A O 1
ATOM 745 N N . GLU A 1 94 ? -22.027 -4.386 28.292 1.00 94.81 94 GLU A N 1
ATOM 746 C CA . GLU A 1 94 ? -22.447 -3.222 27.515 1.00 94.81 94 GLU A CA 1
ATOM 747 C C . GLU A 1 94 ? -21.329 -2.694 26.595 1.00 94.81 94 GLU A C 1
ATOM 749 O O . GLU A 1 94 ? -20.514 -1.850 26.962 1.00 94.81 94 GLU A O 1
ATOM 754 N N . ASP A 1 95 ? -21.348 -3.117 25.329 1.00 92.38 95 ASP A N 1
ATOM 755 C CA . ASP A 1 95 ? -20.371 -2.680 24.313 1.00 92.38 95 ASP A CA 1
ATOM 756 C C . ASP A 1 95 ? -20.760 -1.379 23.580 1.00 92.38 95 ASP A C 1
ATOM 758 O O . ASP A 1 95 ? -20.049 -0.920 22.679 1.00 92.38 95 ASP A O 1
ATOM 762 N N . GLY A 1 96 ? -21.917 -0.790 23.896 1.00 94.81 96 GLY A N 1
ATOM 763 C CA . GLY A 1 96 ? -22.537 0.257 23.074 1.00 94.81 96 GLY A CA 1
ATOM 764 C C . GLY A 1 96 ? -21.655 1.494 22.885 1.00 94.81 96 GLY A C 1
ATOM 765 O O . GLY A 1 96 ? -21.542 2.019 21.775 1.00 94.81 96 GLY A O 1
ATOM 766 N N . PHE A 1 97 ? -20.981 1.936 23.949 1.00 95.56 97 PHE A N 1
ATOM 767 C CA . PHE A 1 97 ? -20.089 3.092 23.874 1.00 95.56 97 PHE A CA 1
ATOM 768 C C . PHE A 1 97 ? -18.819 2.793 23.069 1.00 95.56 97 PHE A C 1
ATOM 770 O O . PHE A 1 97 ? -18.404 3.615 22.253 1.00 95.56 97 PHE A O 1
ATOM 777 N N . VAL A 1 98 ? -18.237 1.602 23.236 1.00 95.00 98 VAL A N 1
ATOM 778 C CA . VAL A 1 98 ? -17.068 1.157 22.462 1.00 95.00 98 VAL A CA 1
ATOM 779 C C . VAL A 1 98 ? -17.405 1.125 20.972 1.00 95.00 98 VAL A C 1
ATOM 781 O O . VAL A 1 98 ? -16.696 1.724 20.166 1.00 95.00 98 VAL A O 1
ATOM 784 N N . GLN A 1 99 ? -18.538 0.519 20.606 1.00 93.38 99 GLN A N 1
ATOM 785 C CA . GLN A 1 99 ? -19.003 0.463 19.218 1.00 93.38 99 GLN A CA 1
ATOM 786 C C . GLN A 1 99 ? -19.282 1.857 18.643 1.00 93.38 99 GLN A C 1
ATOM 788 O O . GLN A 1 99 ? -18.966 2.122 17.483 1.00 93.38 99 GLN A O 1
ATOM 793 N N . PHE A 1 100 ? -19.838 2.771 19.443 1.00 95.06 100 PHE A N 1
ATOM 794 C CA . PHE A 1 100 ? -20.036 4.159 19.030 1.00 95.06 100 PHE A CA 1
ATOM 795 C C . PHE A 1 100 ? -18.705 4.865 18.738 1.00 95.06 100 PHE A C 1
ATOM 797 O O . PHE A 1 100 ? -18.563 5.513 17.700 1.00 95.06 100 PHE A O 1
ATOM 804 N N . VAL A 1 101 ? -17.713 4.717 19.617 1.00 95.12 101 VAL A N 1
ATOM 805 C CA . VAL A 1 101 ? -16.380 5.302 19.421 1.00 95.12 101 VAL A CA 1
ATOM 806 C C . VAL A 1 101 ? -15.671 4.667 18.219 1.00 95.12 101 VAL A C 1
ATOM 808 O O . VAL A 1 101 ? -15.002 5.373 17.459 1.00 95.12 101 VAL A O 1
ATOM 811 N N . ASP A 1 102 ? -15.865 3.370 17.979 1.00 93.38 102 ASP A N 1
ATOM 812 C CA . ASP A 1 102 ? -15.315 2.668 16.817 1.00 93.38 102 ASP A CA 1
ATOM 813 C C . ASP A 1 102 ? -15.811 3.249 15.484 1.00 93.38 102 ASP A C 1
ATOM 815 O O . ASP A 1 102 ? -15.040 3.286 14.525 1.00 93.38 102 ASP A O 1
ATOM 819 N N . ILE A 1 103 ? -17.029 3.803 15.408 1.00 92.06 103 ILE A N 1
ATOM 820 C CA . ILE A 1 103 ? -17.514 4.501 14.197 1.00 92.06 103 ILE A CA 1
ATOM 821 C C . ILE A 1 103 ? -16.571 5.653 13.810 1.00 92.06 103 ILE A C 1
ATOM 823 O O . ILE A 1 103 ? -16.334 5.899 12.624 1.00 92.06 103 ILE A O 1
ATOM 827 N N . LEU A 1 104 ? -16.013 6.349 14.803 1.00 90.88 104 LEU A N 1
ATOM 828 C CA . LEU A 1 104 ? -15.077 7.454 14.599 1.00 90.88 104 LEU A CA 1
ATOM 829 C C . LEU A 1 104 ? -13.648 6.942 14.384 1.00 90.88 104 LEU A C 1
ATOM 831 O O . LEU A 1 104 ? -12.941 7.400 13.482 1.00 90.88 104 LEU A O 1
ATOM 835 N N . ALA A 1 105 ? -13.223 5.981 15.203 1.00 92.81 105 ALA A N 1
ATOM 836 C CA . ALA A 1 105 ? -11.848 5.499 15.231 1.00 92.81 105 ALA A CA 1
ATOM 837 C C . ALA A 1 105 ? -11.495 4.620 14.022 1.00 92.81 105 ALA A C 1
ATOM 839 O O . ALA A 1 105 ? -10.401 4.749 13.471 1.00 92.81 105 ALA A O 1
ATOM 840 N N . ALA A 1 106 ? -12.425 3.783 13.548 1.00 92.25 106 ALA A N 1
ATOM 841 C CA . ALA A 1 106 ? -12.183 2.834 12.463 1.00 92.25 106 ALA A CA 1
ATOM 842 C C . ALA A 1 106 ? -11.614 3.522 11.219 1.00 92.25 106 ALA A C 1
ATOM 844 O O . ALA A 1 106 ? -10.599 3.094 10.659 1.00 92.25 106 ALA A O 1
ATOM 845 N N . ARG A 1 107 ? -12.220 4.644 10.803 1.00 92.38 107 ARG A N 1
ATOM 846 C CA . ARG A 1 107 ? -11.744 5.372 9.623 1.00 92.38 107 ARG A CA 1
ATOM 847 C C . ARG A 1 107 ? -10.387 6.028 9.858 1.00 92.38 107 ARG A C 1
ATOM 849 O O . ARG A 1 107 ? -9.585 6.086 8.927 1.00 92.38 107 ARG A O 1
ATOM 856 N N . PHE A 1 108 ? -10.109 6.485 11.075 1.00 93.19 108 PHE A N 1
ATOM 857 C CA . PHE A 1 108 ? -8.811 7.047 11.426 1.00 93.19 108 PHE A CA 1
ATOM 858 C C . PHE A 1 108 ? -7.693 6.002 11.287 1.00 93.19 108 PHE A C 1
ATOM 860 O O . PHE A 1 108 ? -6.706 6.268 10.603 1.00 93.19 108 PHE A O 1
ATOM 867 N N . TYR A 1 109 ? -7.877 4.787 11.817 1.00 94.31 109 TYR A N 1
ATOM 868 C CA . TYR A 1 109 ? -6.889 3.707 11.676 1.00 94.31 109 TYR A CA 1
ATOM 869 C C . TYR A 1 109 ? -6.639 3.320 10.219 1.00 94.31 109 TYR A C 1
ATOM 871 O O . TYR A 1 109 ? -5.494 3.147 9.798 1.00 94.31 109 TYR A O 1
ATOM 879 N N . GLN A 1 110 ? -7.704 3.232 9.419 1.00 94.75 110 GLN A N 1
ATOM 880 C CA . GLN A 1 110 ? -7.577 2.952 7.992 1.00 94.75 110 GLN A CA 1
ATOM 881 C C . GLN A 1 110 ? -6.761 4.029 7.263 1.00 94.75 110 GLN A C 1
ATOM 883 O O . GLN A 1 110 ? -5.935 3.710 6.409 1.00 94.75 110 GLN A O 1
ATOM 888 N N . LEU A 1 111 ? -6.988 5.307 7.583 1.00 94.69 111 LEU A N 1
ATOM 889 C CA . LEU A 1 111 ? -6.253 6.421 6.982 1.00 94.69 111 LEU A CA 1
ATOM 890 C C . LEU A 1 111 ? -4.804 6.489 7.468 1.00 94.69 111 LEU A C 1
ATOM 892 O O . LEU A 1 111 ? -3.923 6.793 6.667 1.00 94.69 111 LEU A O 1
ATOM 896 N N . PHE A 1 112 ? -4.550 6.153 8.732 1.00 94.38 112 PHE A N 1
ATOM 897 C CA . PHE A 1 112 ? -3.201 6.020 9.274 1.00 94.38 112 PHE A CA 1
ATOM 898 C C . PHE A 1 112 ? -2.402 4.960 8.507 1.00 94.38 112 PHE A C 1
ATOM 900 O O . PHE A 1 112 ? -1.321 5.249 7.988 1.00 94.38 112 PHE A O 1
ATOM 907 N N . PHE A 1 113 ? -2.972 3.762 8.335 1.00 95.31 113 PHE A N 1
ATOM 908 C CA . PHE A 1 113 ? -2.348 2.720 7.521 1.00 95.31 113 PHE A CA 1
ATOM 909 C C . PHE A 1 113 ? -2.174 3.160 6.066 1.00 95.31 113 PHE A C 1
ATOM 911 O O . PHE A 1 113 ? -1.112 2.947 5.487 1.00 95.31 113 PHE A O 1
ATOM 918 N N . ARG A 1 114 ? -3.182 3.803 5.466 1.00 95.38 114 ARG A N 1
ATOM 919 C CA . ARG A 1 114 ? -3.087 4.286 4.086 1.00 95.38 114 ARG A CA 1
ATOM 920 C C . ARG A 1 114 ? -1.951 5.288 3.910 1.00 95.38 114 ARG A C 1
ATOM 922 O O . ARG A 1 114 ? -1.224 5.178 2.931 1.00 95.38 114 ARG A O 1
ATOM 929 N N . ALA A 1 115 ? -1.792 6.240 4.826 1.00 96.06 115 ALA A N 1
ATOM 930 C CA . ALA A 1 115 ? -0.709 7.217 4.772 1.00 96.06 115 ALA A CA 1
ATOM 931 C C . ALA A 1 115 ? 0.662 6.528 4.827 1.00 96.06 115 ALA A C 1
ATOM 933 O O . ALA A 1 115 ? 1.548 6.851 4.037 1.00 96.06 115 ALA A O 1
ATOM 934 N N . TRP A 1 116 ? 0.808 5.527 5.700 1.00 95.38 116 TRP A N 1
ATOM 935 C CA . TRP A 1 116 ? 2.004 4.693 5.737 1.00 95.38 116 TRP A CA 1
ATOM 936 C C . TRP A 1 116 ? 2.204 3.929 4.418 1.00 95.38 116 TRP A C 1
ATOM 938 O O . TRP A 1 116 ? 3.256 4.051 3.797 1.00 95.38 116 TRP A O 1
ATOM 948 N N . SER A 1 117 ? 1.192 3.202 3.941 1.00 95.25 117 SER A N 1
ATOM 949 C CA . SER A 1 117 ? 1.263 2.399 2.714 1.00 95.25 117 SER A CA 1
ATOM 950 C C . SER A 1 117 ? 1.574 3.252 1.481 1.00 95.25 117 SER A C 1
ATOM 952 O O . SER A 1 117 ? 2.385 2.859 0.644 1.00 95.25 117 SER A O 1
ATOM 954 N N . ASP A 1 118 ? 0.980 4.445 1.384 1.00 93.81 118 ASP A N 1
ATOM 955 C CA . ASP A 1 118 ? 1.193 5.361 0.266 1.00 93.81 118 ASP A CA 1
ATOM 956 C C . ASP A 1 118 ? 2.646 5.871 0.201 1.00 93.81 118 ASP A C 1
ATOM 958 O O . ASP A 1 118 ? 3.154 6.100 -0.898 1.00 93.81 118 ASP A O 1
ATOM 962 N N . ALA A 1 119 ? 3.333 5.973 1.344 1.00 93.44 119 ALA A N 1
ATOM 963 C CA . ALA A 1 119 ? 4.730 6.400 1.441 1.00 93.44 119 ALA A CA 1
ATOM 964 C C . ALA A 1 119 ? 5.761 5.274 1.219 1.00 93.44 119 ALA A C 1
ATOM 966 O O . ALA A 1 119 ? 6.952 5.558 1.089 1.00 93.44 119 ALA A O 1
ATOM 967 N N . HIS A 1 120 ? 5.341 4.004 1.171 1.00 94.06 120 HIS A N 1
ATOM 968 C CA . HIS A 1 120 ? 6.255 2.861 1.098 1.00 94.06 120 HIS A CA 1
ATOM 969 C C . HIS A 1 120 ? 6.118 2.109 -0.230 1.00 94.06 120 HIS A C 1
ATOM 971 O O . HIS A 1 120 ? 5.140 1.399 -0.467 1.00 94.06 120 HIS A O 1
ATOM 977 N N . ALA A 1 121 ? 7.163 2.180 -1.062 1.00 93.69 121 ALA A N 1
ATOM 978 C CA . ALA A 1 121 ? 7.226 1.518 -2.371 1.00 93.69 121 ALA A CA 1
ATOM 979 C C . ALA A 1 121 ? 6.891 0.019 -2.307 1.00 93.69 121 ALA A C 1
ATOM 981 O O . ALA A 1 121 ? 6.160 -0.496 -3.146 1.00 93.69 121 ALA A O 1
ATOM 982 N N . ILE A 1 122 ? 7.367 -0.672 -1.267 1.00 92.38 122 ILE A N 1
ATOM 983 C CA . ILE A 1 122 ? 7.140 -2.109 -1.078 1.00 92.38 122 ILE A CA 1
ATOM 984 C C . ILE A 1 122 ? 5.650 -2.459 -0.906 1.00 92.38 122 ILE A C 1
ATOM 986 O O . ILE A 1 122 ? 5.227 -3.532 -1.320 1.00 92.38 122 ILE A O 1
ATOM 990 N N . SER A 1 123 ? 4.852 -1.561 -0.320 1.00 93.25 123 SER A N 1
ATOM 991 C CA . SER A 1 123 ? 3.407 -1.758 -0.149 1.00 93.25 123 SER A CA 1
ATOM 992 C C . SER A 1 123 ? 2.648 -1.500 -1.454 1.00 93.25 123 SER A C 1
ATOM 994 O O . SER A 1 123 ? 1.671 -2.178 -1.777 1.00 93.25 123 SER A O 1
ATOM 996 N N . GLN A 1 124 ? 3.114 -0.534 -2.250 1.00 92.56 124 GLN A N 1
ATOM 997 C CA . GLN A 1 124 ? 2.549 -0.267 -3.573 1.00 92.56 124 GLN A CA 1
ATOM 998 C C . GLN A 1 124 ? 2.819 -1.438 -4.527 1.00 92.56 124 GLN A C 1
ATOM 1000 O O . GLN A 1 124 ? 1.876 -1.943 -5.132 1.00 92.56 124 GLN A O 1
ATOM 1005 N N . HIS A 1 125 ? 4.060 -1.934 -4.555 1.00 92.44 125 HIS A N 1
ATOM 1006 C CA . HIS A 1 125 ? 4.511 -3.042 -5.404 1.00 92.44 125 HIS A CA 1
ATOM 1007 C C . HIS A 1 125 ? 3.722 -4.347 -5.196 1.00 92.44 125 HIS A C 1
ATOM 1009 O O . HIS A 1 125 ? 3.620 -5.167 -6.105 1.00 92.44 125 HIS A O 1
ATOM 1015 N N . ASP A 1 126 ? 3.130 -4.554 -4.017 1.00 92.31 126 ASP A N 1
ATOM 1016 C CA . ASP A 1 126 ? 2.289 -5.724 -3.743 1.00 92.31 126 ASP A CA 1
ATOM 1017 C C . ASP A 1 126 ? 1.003 -5.774 -4.594 1.00 92.31 126 ASP A C 1
ATOM 1019 O O . ASP A 1 126 ? 0.433 -6.854 -4.751 1.00 92.31 126 ASP A O 1
ATOM 1023 N N . ARG A 1 127 ? 0.548 -4.642 -5.159 1.00 90.50 127 ARG A N 1
ATOM 1024 C CA . ARG A 1 127 ? -0.505 -4.615 -6.192 1.00 90.50 127 ARG A CA 1
ATOM 1025 C C . ARG A 1 127 ? -0.039 -3.785 -7.395 1.00 90.50 127 ARG A C 1
ATOM 1027 O O . ARG A 1 127 ? -0.256 -2.568 -7.399 1.00 90.50 127 ARG A O 1
ATOM 1034 N N . PRO A 1 128 ? 0.572 -4.429 -8.408 1.00 88.00 128 PRO A N 1
ATOM 1035 C CA . PRO A 1 128 ? 1.160 -3.752 -9.566 1.00 88.00 128 PRO A CA 1
ATOM 1036 C C . PRO A 1 128 ? 0.198 -2.810 -10.302 1.00 88.00 128 PRO A C 1
ATOM 1038 O O . PRO A 1 128 ? 0.600 -1.729 -10.725 1.00 88.00 128 PRO A O 1
ATOM 1041 N N . ASP A 1 129 ? -1.085 -3.168 -10.381 1.00 87.62 129 ASP A N 1
ATOM 1042 C CA . ASP A 1 129 ? -2.109 -2.379 -11.085 1.00 87.62 129 ASP A CA 1
ATOM 1043 C C . ASP A 1 129 ? -2.376 -1.012 -10.430 1.00 87.62 129 ASP A C 1
ATOM 1045 O O . ASP A 1 129 ? -2.829 -0.067 -11.078 1.00 87.62 129 ASP A O 1
ATOM 1049 N N . GLU A 1 130 ? -2.067 -0.886 -9.137 1.00 89.81 130 GLU A N 1
ATOM 1050 C CA . GLU A 1 130 ? -2.227 0.338 -8.351 1.00 89.81 130 GLU A CA 1
ATOM 1051 C C . GLU A 1 130 ? -0.883 0.990 -7.974 1.00 89.81 130 GLU A C 1
ATOM 1053 O O . GLU A 1 130 ? -0.875 1.977 -7.229 1.00 89.81 130 GLU A O 1
ATOM 1058 N N . ASP A 1 131 ? 0.249 0.466 -8.462 1.00 92.50 131 ASP A N 1
ATOM 1059 C CA . ASP A 1 131 ? 1.583 0.900 -8.046 1.00 92.50 131 ASP A CA 1
ATOM 1060 C C . ASP A 1 131 ? 1.956 2.269 -8.637 1.00 92.50 131 ASP A C 1
ATOM 1062 O O . ASP A 1 131 ? 2.482 2.417 -9.745 1.00 92.50 131 ASP A O 1
ATOM 1066 N N . ARG A 1 132 ? 1.702 3.322 -7.861 1.00 91.44 132 ARG A N 1
ATOM 1067 C CA . ARG A 1 132 ? 2.096 4.692 -8.219 1.00 91.44 132 ARG A CA 1
ATOM 1068 C C . ARG A 1 132 ? 3.604 4.896 -8.176 1.00 91.44 132 ARG A C 1
ATOM 1070 O O . ARG A 1 132 ? 4.118 5.684 -8.964 1.00 91.44 132 ARG A O 1
ATOM 1077 N N . PHE A 1 133 ? 4.302 4.205 -7.278 1.00 93.56 133 PHE A N 1
ATOM 1078 C CA . PHE A 1 133 ? 5.740 4.366 -7.122 1.00 93.56 133 PHE A CA 1
ATOM 1079 C C . PHE A 1 133 ? 6.472 3.843 -8.361 1.00 93.56 133 PHE A C 1
ATOM 1081 O O . PHE A 1 133 ? 7.279 4.568 -8.941 1.00 93.56 133 PHE A O 1
ATOM 1088 N N . GLY A 1 134 ? 6.111 2.647 -8.836 1.00 92.50 134 GLY A N 1
ATOM 1089 C CA . GLY A 1 134 ? 6.598 2.099 -10.102 1.00 92.50 134 GLY A CA 1
ATOM 1090 C C . GLY A 1 134 ? 6.341 3.040 -11.283 1.00 92.50 134 GLY A C 1
ATOM 1091 O O . GLY A 1 134 ? 7.246 3.289 -12.079 1.00 92.50 134 GLY A O 1
ATOM 1092 N N . ASN A 1 135 ? 5.157 3.661 -11.345 1.00 92.31 135 ASN A N 1
ATOM 1093 C CA . ASN A 1 135 ? 4.841 4.668 -12.365 1.00 92.31 135 ASN A CA 1
ATOM 1094 C C . ASN A 1 135 ? 5.752 5.911 -12.289 1.00 92.31 135 ASN A C 1
ATOM 1096 O O . ASN A 1 135 ? 6.165 6.424 -13.329 1.00 92.31 135 ASN A O 1
ATOM 1100 N N . TYR A 1 136 ? 6.094 6.396 -11.091 1.00 91.88 136 TYR A N 1
ATOM 1101 C CA . TYR A 1 136 ? 7.018 7.528 -10.931 1.00 91.88 136 TYR A CA 1
ATOM 1102 C C . TYR A 1 136 ? 8.433 7.184 -11.398 1.00 91.88 136 TYR A C 1
ATOM 1104 O O . TYR A 1 136 ? 9.059 7.981 -12.094 1.00 91.88 136 TYR A O 1
ATOM 1112 N N . ILE A 1 137 ? 8.914 5.981 -11.080 1.00 92.56 137 ILE A N 1
ATOM 1113 C CA . ILE A 1 137 ? 10.212 5.487 -11.553 1.00 92.56 137 ILE A CA 1
ATOM 1114 C C . ILE A 1 137 ? 10.213 5.350 -13.083 1.00 92.56 137 ILE A C 1
ATOM 1116 O O . ILE A 1 137 ? 11.115 5.851 -13.752 1.00 92.56 137 ILE A O 1
ATOM 1120 N N . ALA A 1 138 ? 9.161 4.767 -13.657 1.00 91.94 138 ALA A N 1
ATOM 1121 C CA . ALA A 1 138 ? 8.980 4.651 -15.103 1.00 91.94 138 ALA A CA 1
ATOM 1122 C C . ALA A 1 138 ? 8.938 6.019 -15.814 1.00 91.94 138 ALA A C 1
ATOM 1124 O O . ALA A 1 138 ? 9.456 6.167 -16.924 1.00 91.94 138 ALA A O 1
ATOM 1125 N N . ALA A 1 139 ? 8.356 7.043 -15.181 1.00 91.12 139 ALA A N 1
ATOM 1126 C CA . ALA A 1 139 ? 8.270 8.388 -15.747 1.00 91.12 139 ALA A CA 1
ATOM 1127 C C . ALA A 1 139 ? 9.649 9.031 -15.969 1.00 91.12 139 ALA A C 1
ATOM 1129 O O . ALA A 1 139 ? 9.825 9.742 -16.957 1.00 91.12 139 ALA A O 1
ATOM 1130 N N . VAL A 1 140 ? 10.648 8.722 -15.132 1.00 88.81 140 VAL A N 1
ATOM 1131 C CA . VAL A 1 140 ? 12.038 9.191 -15.313 1.00 88.81 140 VAL A CA 1
ATOM 1132 C C . VAL A 1 140 ? 12.638 8.690 -16.634 1.00 88.81 140 VAL A C 1
ATOM 1134 O O . VAL A 1 140 ? 13.419 9.394 -17.268 1.00 88.81 140 VAL A O 1
ATOM 1137 N N . ALA A 1 141 ? 12.241 7.498 -17.081 1.00 86.94 141 ALA A N 1
ATOM 1138 C CA . ALA A 1 141 ? 12.650 6.911 -18.356 1.00 86.94 141 ALA A CA 1
ATOM 1139 C C . ALA A 1 141 ? 11.716 7.270 -19.532 1.00 86.94 141 ALA A C 1
ATOM 1141 O O . ALA A 1 141 ? 11.926 6.789 -20.643 1.00 86.94 141 ALA A O 1
ATOM 1142 N N . GLY A 1 142 ? 10.685 8.094 -19.313 1.00 88.12 142 GLY A N 1
ATOM 1143 C CA . GLY A 1 142 ? 9.698 8.452 -20.338 1.00 88.12 142 GLY A CA 1
ATOM 1144 C C . GLY A 1 142 ? 8.676 7.353 -20.656 1.00 88.12 142 GLY A C 1
ATOM 1145 O O . GLY A 1 142 ? 7.910 7.499 -21.600 1.00 88.12 142 GLY A O 1
ATOM 1146 N N . ILE A 1 143 ? 8.630 6.279 -19.862 1.00 88.94 143 ILE A N 1
ATOM 1147 C CA . ILE A 1 143 ? 7.763 5.103 -20.074 1.00 88.94 143 ILE A CA 1
ATOM 1148 C C . ILE A 1 143 ? 6.641 4.984 -19.025 1.00 88.94 143 ILE A C 1
ATOM 1150 O O . ILE A 1 143 ? 5.938 3.983 -18.965 1.00 88.94 143 ILE A O 1
ATOM 1154 N N . GLY A 1 144 ? 6.458 5.999 -18.172 1.00 88.56 144 GLY A N 1
ATOM 1155 C CA . GLY A 1 144 ? 5.441 5.987 -17.106 1.00 88.56 144 GLY A CA 1
ATOM 1156 C C . GLY A 1 144 ? 4.006 6.263 -17.572 1.00 88.56 144 GLY A C 1
ATOM 1157 O O . GLY A 1 144 ? 3.050 5.985 -16.842 1.00 88.56 144 GLY A O 1
ATOM 1158 N N . SER A 1 145 ? 3.828 6.807 -18.778 1.00 89.81 145 SER A N 1
ATOM 1159 C CA . SER A 1 145 ? 2.503 7.122 -19.324 1.00 89.81 145 SER A CA 1
ATOM 1160 C C . SER A 1 145 ? 1.798 5.865 -19.847 1.00 89.81 145 SER A C 1
ATOM 1162 O O . SER A 1 145 ? 2.462 5.012 -20.433 1.00 89.81 145 SER A O 1
ATOM 1164 N N . PRO A 1 146 ? 0.456 5.766 -19.746 1.00 88.75 146 PRO A N 1
ATOM 1165 C CA . PRO A 1 146 ? -0.295 4.607 -20.239 1.00 88.75 146 PRO A CA 1
ATOM 1166 C C . PRO A 1 146 ? -0.017 4.234 -21.703 1.00 88.75 146 PRO A C 1
ATOM 1168 O O . PRO A 1 146 ? -0.006 3.056 -22.025 1.00 88.75 146 PRO A O 1
ATOM 1171 N N . ALA A 1 147 ? 0.264 5.217 -22.567 1.00 90.56 147 ALA A N 1
ATOM 1172 C CA . ALA A 1 147 ? 0.577 4.996 -23.983 1.00 90.56 147 ALA A CA 1
ATOM 1173 C C . ALA A 1 147 ? 1.894 4.232 -24.237 1.00 90.56 147 ALA A C 1
ATOM 1175 O O . ALA A 1 147 ? 2.088 3.721 -25.334 1.00 90.56 147 ALA A O 1
ATOM 1176 N N . PHE A 1 148 ? 2.794 4.171 -23.251 1.00 88.75 148 PHE A N 1
ATOM 1177 C CA . PHE A 1 148 ? 4.099 3.507 -23.363 1.00 88.75 148 PHE A CA 1
ATOM 1178 C C . PHE A 1 148 ? 4.197 2.217 -22.541 1.00 88.75 148 PHE A C 1
ATOM 1180 O O . PHE A 1 148 ? 5.256 1.593 -22.517 1.00 88.75 148 PHE A O 1
ATOM 1187 N N . ARG A 1 149 ? 3.111 1.807 -21.875 1.00 86.62 149 ARG A N 1
ATOM 1188 C CA . ARG A 1 149 ? 3.042 0.519 -21.175 1.00 86.62 149 ARG A CA 1
ATOM 1189 C C . ARG A 1 149 ? 2.739 -0.591 -22.164 1.00 86.62 149 ARG A C 1
ATOM 1191 O O . ARG A 1 149 ? 1.963 -0.374 -23.091 1.00 86.62 149 ARG A O 1
ATOM 1198 N N . GLN A 1 150 ? 3.315 -1.770 -21.942 1.00 87.94 150 GLN A N 1
ATOM 1199 C CA . GLN A 1 150 ? 3.111 -2.956 -22.785 1.00 87.94 150 GLN A CA 1
ATOM 1200 C C . GLN A 1 150 ? 3.304 -2.663 -24.288 1.00 87.94 150 GLN A C 1
ATOM 1202 O O . GLN A 1 150 ? 2.640 -3.248 -25.139 1.00 87.94 150 GLN A O 1
ATOM 1207 N N . HIS A 1 151 ? 4.196 -1.720 -24.615 1.00 88.62 151 HIS A N 1
ATOM 1208 C CA . HIS A 1 151 ? 4.414 -1.261 -25.988 1.00 88.62 151 HIS A CA 1
ATOM 1209 C C . HIS A 1 151 ? 5.106 -2.323 -26.862 1.00 88.62 151 HIS A C 1
ATOM 1211 O O . HIS A 1 151 ? 5.006 -2.297 -28.085 1.00 88.62 151 HIS A O 1
ATOM 1217 N N . ASP A 1 152 ? 5.815 -3.264 -26.242 1.00 90.81 152 ASP A N 1
ATOM 1218 C CA . ASP A 1 152 ? 6.465 -4.387 -26.909 1.00 90.81 152 ASP A CA 1
ATOM 1219 C C . ASP A 1 152 ? 6.429 -5.643 -26.008 1.00 90.81 152 ASP A C 1
ATOM 1221 O O . ASP A 1 152 ? 5.795 -5.658 -24.950 1.00 90.81 152 ASP A O 1
ATOM 1225 N N . SER A 1 153 ? 7.106 -6.713 -26.431 1.00 91.38 153 SER A N 1
ATOM 1226 C CA . SER A 1 153 ? 7.171 -7.984 -25.699 1.00 91.38 153 SER A CA 1
ATOM 1227 C C . SER A 1 153 ? 8.059 -7.964 -24.447 1.00 91.38 153 SER A C 1
ATOM 1229 O O . SER A 1 153 ? 8.070 -8.942 -23.699 1.00 91.38 153 SER A O 1
ATOM 1231 N N . PHE A 1 154 ? 8.850 -6.914 -24.222 1.00 89.75 154 PHE A N 1
ATOM 1232 C CA . PHE A 1 154 ? 9.729 -6.808 -23.063 1.00 89.75 154 PHE A CA 1
ATOM 1233 C C . PHE A 1 154 ? 8.926 -6.349 -21.831 1.00 89.75 154 PHE A C 1
ATOM 1235 O O . PHE A 1 154 ? 8.228 -5.333 -21.904 1.00 89.75 154 PHE A O 1
ATOM 1242 N N . PRO A 1 155 ? 9.005 -7.052 -20.683 1.00 90.75 155 PRO A N 1
ATOM 1243 C CA . PRO A 1 155 ? 8.192 -6.723 -19.513 1.00 90.75 155 PRO A CA 1
ATOM 1244 C C . PRO A 1 155 ? 8.485 -5.327 -18.948 1.00 90.75 155 PRO A C 1
ATOM 1246 O O . PRO A 1 155 ? 9.634 -4.995 -18.657 1.00 90.75 155 PRO A O 1
ATOM 1249 N N . ASP A 1 156 ? 7.445 -4.532 -18.682 1.00 90.38 156 ASP A N 1
ATOM 1250 C CA . ASP A 1 156 ? 7.597 -3.181 -18.114 1.00 90.38 156 ASP A CA 1
ATOM 1251 C C . ASP A 1 156 ? 8.330 -3.189 -16.765 1.00 90.38 156 ASP A C 1
ATOM 1253 O O . ASP A 1 156 ? 9.200 -2.354 -16.518 1.00 90.38 156 ASP A O 1
ATOM 1257 N N . ILE A 1 157 ? 8.048 -4.180 -15.914 1.00 90.88 157 ILE A N 1
ATOM 1258 C CA . ILE A 1 157 ? 8.701 -4.327 -14.606 1.00 90.88 157 ILE A CA 1
ATOM 1259 C C . ILE A 1 157 ? 10.216 -4.541 -14.724 1.00 90.88 157 ILE A C 1
ATOM 1261 O O . ILE A 1 157 ? 10.975 -4.072 -13.880 1.00 90.88 157 ILE A O 1
ATOM 1265 N N . ALA A 1 158 ? 10.670 -5.184 -15.803 1.00 91.88 158 ALA A N 1
ATOM 1266 C CA . ALA A 1 158 ? 12.086 -5.401 -16.071 1.00 91.88 158 ALA A CA 1
ATOM 1267 C C . ALA A 1 158 ? 12.810 -4.128 -16.528 1.00 91.88 158 ALA A C 1
ATOM 1269 O O . ALA A 1 158 ? 14.028 -4.031 -16.390 1.00 91.88 158 ALA A O 1
ATOM 1270 N N . ARG A 1 159 ? 12.077 -3.130 -17.041 1.00 90.56 159 ARG A N 1
ATOM 1271 C CA . ARG A 1 159 ? 12.647 -1.824 -17.396 1.00 90.56 159 ARG A CA 1
ATOM 1272 C C . ARG A 1 159 ? 12.965 -0.982 -16.165 1.00 90.56 159 ARG A C 1
ATOM 1274 O O . ARG A 1 159 ? 13.890 -0.176 -16.222 1.00 90.56 159 ARG A O 1
ATOM 1281 N N . LEU A 1 160 ? 12.222 -1.147 -15.064 1.00 91.62 160 LEU A N 1
ATOM 1282 C CA . LEU A 1 160 ? 12.325 -0.265 -13.891 1.00 91.62 160 LEU A CA 1
ATOM 1283 C C . LEU A 1 160 ? 13.736 -0.223 -13.273 1.00 91.62 160 LEU A C 1
ATOM 1285 O O . LEU A 1 160 ? 14.230 0.881 -13.038 1.00 91.62 160 LEU A O 1
ATOM 1289 N N . PRO A 1 161 ? 14.446 -1.351 -13.070 1.00 92.12 161 PRO A N 1
ATOM 1290 C CA . PRO A 1 161 ? 15.828 -1.317 -12.585 1.00 92.12 161 PRO A CA 1
ATOM 1291 C C . PRO A 1 161 ? 16.807 -0.657 -13.568 1.00 92.12 161 PRO A C 1
ATOM 1293 O O . PRO A 1 161 ? 17.840 -0.133 -13.158 1.00 92.12 161 PRO A O 1
ATOM 1296 N N . LEU A 1 162 ? 16.479 -0.652 -14.864 1.00 91.56 162 LEU A N 1
ATOM 1297 C CA . LEU A 1 162 ? 17.312 -0.112 -15.942 1.00 91.56 162 LEU A CA 1
ATOM 1298 C C . LEU A 1 162 ? 17.078 1.387 -16.190 1.00 91.56 162 LEU A C 1
ATOM 1300 O O . LEU A 1 162 ? 17.754 1.981 -17.032 1.00 91.56 162 LEU A O 1
ATOM 1304 N N . VAL A 1 163 ? 16.155 2.025 -15.462 1.00 91.12 163 VAL A N 1
ATOM 1305 C CA . VAL A 1 163 ? 15.781 3.441 -15.641 1.00 91.12 163 VAL A CA 1
ATOM 1306 C C . VAL A 1 163 ? 16.985 4.381 -15.554 1.00 91.12 163 VAL A C 1
ATOM 1308 O O . VAL A 1 163 ? 17.049 5.353 -16.301 1.00 91.12 163 VAL A O 1
ATOM 1311 N N . SER A 1 164 ? 17.974 4.085 -14.709 1.00 87.50 164 SER A N 1
ATOM 1312 C CA . SER A 1 164 ? 19.198 4.891 -14.594 1.00 87.50 164 SER A CA 1
ATOM 1313 C C . SER A 1 164 ? 20.070 4.846 -15.857 1.00 87.50 164 SER A C 1
ATOM 1315 O O . SER A 1 164 ? 20.679 5.851 -16.227 1.00 87.50 164 SER A O 1
ATOM 1317 N N . LEU A 1 165 ? 20.100 3.706 -16.552 1.00 89.38 165 LEU A N 1
ATOM 1318 C CA . LEU A 1 165 ? 20.814 3.526 -17.818 1.00 89.38 165 LEU A CA 1
ATOM 1319 C C . LEU A 1 165 ? 20.007 4.092 -18.993 1.00 89.38 165 LEU A C 1
ATOM 1321 O O . LEU A 1 165 ? 20.574 4.673 -19.921 1.00 89.38 165 LEU A O 1
ATOM 1325 N N . PHE A 1 166 ? 18.682 3.946 -18.942 1.00 81.94 166 PHE A N 1
ATOM 1326 C CA . PHE A 1 166 ? 17.768 4.346 -20.007 1.00 81.94 166 PHE A CA 1
ATOM 1327 C C . PHE A 1 166 ? 17.427 5.843 -19.997 1.00 81.94 166 PHE A C 1
ATOM 1329 O O . PHE A 1 166 ? 17.217 6.420 -21.061 1.00 81.94 166 PHE A O 1
ATOM 1336 N N . GLY A 1 167 ? 17.374 6.490 -18.831 1.00 79.31 167 GLY A N 1
ATOM 1337 C CA . GLY A 1 167 ? 16.937 7.884 -18.678 1.00 79.31 167 GLY A CA 1
ATOM 1338 C C . GLY A 1 167 ? 17.931 8.930 -19.196 1.00 79.31 167 GLY A C 1
ATOM 1339 O O . GLY A 1 167 ? 17.601 10.108 -19.316 1.00 79.31 167 GLY A O 1
ATOM 1340 N N . GLY A 1 168 ? 19.162 8.531 -19.520 1.00 81.56 168 GLY A N 1
ATOM 1341 C CA . GLY A 1 168 ? 20.157 9.447 -20.064 1.00 81.56 168 GLY A CA 1
ATOM 1342 C C . GLY A 1 168 ? 19.844 9.874 -21.503 1.00 81.56 168 GLY A C 1
ATOM 1343 O O . GLY A 1 168 ? 19.567 9.040 -22.359 1.00 81.56 168 GLY A O 1
ATOM 1344 N N . ARG A 1 169 ? 19.993 11.175 -21.800 1.00 82.88 169 ARG A N 1
ATOM 1345 C CA . ARG A 1 169 ? 19.810 11.738 -23.155 1.00 82.88 169 ARG A CA 1
ATOM 1346 C C . ARG A 1 169 ? 20.701 11.071 -24.212 1.00 82.88 169 ARG A C 1
ATOM 1348 O O . ARG A 1 169 ? 20.286 10.908 -25.353 1.00 82.88 169 ARG A O 1
ATOM 1355 N N . VAL A 1 170 ? 21.931 10.719 -23.838 1.00 87.06 170 VAL A N 1
ATOM 1356 C CA . VAL A 1 170 ? 22.904 10.083 -24.736 1.00 87.06 170 VAL A CA 1
ATOM 1357 C C . VAL A 1 170 ? 22.695 8.572 -24.739 1.00 87.06 170 VAL A C 1
ATOM 1359 O O . VAL A 1 170 ? 22.801 7.919 -23.697 1.00 87.06 170 VAL A O 1
ATOM 1362 N N . ARG A 1 171 ? 22.434 8.015 -25.922 1.00 88.06 171 ARG A N 1
ATOM 1363 C CA . ARG A 1 171 ? 22.445 6.570 -26.166 1.00 88.06 171 ARG A CA 1
ATOM 1364 C C . ARG A 1 171 ? 23.879 6.152 -26.496 1.00 88.06 171 ARG A C 1
ATOM 1366 O O . ARG A 1 171 ? 24.520 6.809 -27.307 1.00 88.06 171 ARG A O 1
ATOM 1373 N N . SER A 1 172 ? 24.392 5.115 -25.838 1.00 92.00 172 SER A N 1
ATOM 1374 C CA . SER A 1 172 ? 25.752 4.610 -26.066 1.00 92.00 172 SER A CA 1
ATOM 1375 C C . SER A 1 172 ? 25.774 3.087 -26.087 1.00 92.00 172 SER A C 1
ATOM 1377 O O . SER A 1 172 ? 24.996 2.449 -25.371 1.00 92.00 172 SER A O 1
ATOM 1379 N N . ALA A 1 173 ? 26.697 2.513 -26.861 1.00 94.19 173 ALA A N 1
ATOM 1380 C CA . ALA A 1 173 ? 26.915 1.070 -26.921 1.00 94.19 173 ALA A CA 1
ATOM 1381 C C . ALA A 1 173 ? 27.209 0.469 -25.539 1.00 94.19 173 ALA A C 1
ATOM 1383 O O . ALA A 1 173 ? 26.635 -0.551 -25.172 1.00 94.19 173 ALA A O 1
ATOM 1384 N N . VAL A 1 174 ? 28.000 1.164 -24.712 1.00 93.75 174 VAL A N 1
ATOM 1385 C CA . VAL A 1 174 ? 28.291 0.748 -23.328 1.00 93.75 174 VAL A CA 1
ATOM 1386 C C . VAL A 1 174 ? 27.014 0.586 -22.500 1.00 93.75 174 VAL A C 1
ATOM 1388 O O . VAL A 1 174 ? 26.873 -0.403 -21.784 1.00 93.75 174 VAL A O 1
ATOM 1391 N N . ARG A 1 175 ? 26.070 1.531 -22.597 1.00 93.56 175 ARG A N 1
ATOM 1392 C CA . ARG A 1 175 ? 24.797 1.453 -21.864 1.00 93.56 175 ARG A CA 1
ATOM 1393 C C . ARG A 1 175 ? 23.906 0.346 -22.402 1.00 93.56 175 ARG A C 1
ATOM 1395 O O . ARG A 1 175 ? 23.266 -0.334 -21.610 1.00 93.56 175 ARG A O 1
ATOM 1402 N N . LEU A 1 176 ? 23.863 0.170 -23.724 1.00 93.06 176 LEU A N 1
ATOM 1403 C CA . LEU A 1 176 ? 23.114 -0.921 -24.345 1.00 93.06 176 LEU A CA 1
ATOM 1404 C C . LEU A 1 176 ? 23.630 -2.272 -23.849 1.00 93.06 176 LEU A C 1
ATOM 1406 O O . LEU A 1 176 ? 22.840 -3.077 -23.362 1.00 93.06 176 LEU A O 1
ATOM 1410 N N . ARG A 1 177 ? 24.953 -2.467 -23.877 1.00 95.44 177 ARG A N 1
ATOM 1411 C CA . ARG A 1 177 ? 25.606 -3.648 -23.316 1.00 95.44 177 ARG A CA 1
ATOM 1412 C C . ARG A 1 177 ? 25.202 -3.857 -21.858 1.00 95.44 177 ARG A C 1
ATOM 1414 O O . ARG A 1 177 ? 24.657 -4.901 -21.539 1.00 95.44 177 ARG A O 1
ATOM 1421 N N . GLN A 1 178 ? 25.361 -2.849 -20.999 1.00 94.19 178 GLN A N 1
ATOM 1422 C CA . GLN A 1 178 ? 24.992 -2.948 -19.579 1.00 94.19 178 GLN A CA 1
ATOM 1423 C C . GLN A 1 178 ? 23.523 -3.337 -19.359 1.00 94.19 178 GLN A C 1
ATOM 1425 O O . GLN A 1 178 ? 23.232 -4.114 -18.454 1.00 94.19 178 GLN A O 1
ATOM 1430 N N . MET A 1 179 ? 22.593 -2.816 -20.167 1.00 93.00 179 MET A N 1
ATOM 1431 C CA . MET A 1 179 ? 21.175 -3.179 -20.073 1.00 93.00 179 MET A CA 1
ATOM 1432 C C . MET A 1 179 ? 20.938 -4.647 -20.446 1.00 93.00 179 MET A C 1
ATOM 1434 O O . MET A 1 179 ? 20.233 -5.351 -19.724 1.00 93.00 179 MET A O 1
ATOM 1438 N N . VAL A 1 180 ? 21.544 -5.112 -21.543 1.00 93.62 180 VAL A N 1
ATOM 1439 C CA . VAL A 1 180 ? 21.445 -6.506 -22.002 1.00 93.62 180 VAL A CA 1
ATOM 1440 C C . VAL A 1 180 ? 22.062 -7.449 -20.968 1.00 93.62 180 VAL A C 1
ATOM 1442 O O . VAL A 1 180 ? 21.404 -8.391 -20.529 1.00 93.62 180 VAL A O 1
ATOM 1445 N N . GLU A 1 181 ? 23.281 -7.161 -20.511 1.00 95.44 181 GLU A N 1
ATOM 1446 C CA . GLU A 1 181 ? 23.985 -7.978 -19.518 1.00 95.44 181 GLU A CA 1
ATOM 1447 C C . GLU A 1 181 ? 23.234 -8.022 -18.181 1.00 95.44 181 GLU A C 1
ATOM 1449 O O . GLU A 1 181 ? 23.065 -9.093 -17.603 1.00 95.44 181 GLU A O 1
ATOM 1454 N N . SER A 1 182 ? 22.719 -6.881 -17.706 1.00 93.50 182 SER A N 1
ATOM 1455 C CA . SER A 1 182 ? 21.980 -6.805 -16.441 1.00 93.50 182 SER A CA 1
ATOM 1456 C C . SER A 1 182 ? 20.656 -7.564 -16.471 1.00 93.50 182 SER A C 1
ATOM 1458 O O . SER A 1 182 ? 20.228 -8.040 -15.421 1.00 93.50 182 SER A O 1
ATOM 1460 N N . TYR A 1 183 ? 19.974 -7.631 -17.616 1.00 92.94 183 TYR A N 1
ATOM 1461 C CA . TYR A 1 183 ? 18.682 -8.309 -17.710 1.00 92.94 183 TYR A CA 1
ATOM 1462 C C . TYR A 1 183 ? 18.833 -9.808 -17.982 1.00 92.94 183 TYR A C 1
ATOM 1464 O O . TYR A 1 183 ? 18.192 -10.619 -17.318 1.00 92.94 183 TYR A O 1
ATOM 1472 N N . PHE A 1 184 ? 19.681 -10.182 -18.945 1.00 93.19 184 PHE A N 1
ATOM 1473 C CA . PHE A 1 184 ? 19.841 -11.578 -19.356 1.00 93.19 184 PHE A CA 1
ATOM 1474 C C . PHE A 1 184 ? 20.867 -12.345 -18.515 1.00 93.19 184 PHE A C 1
A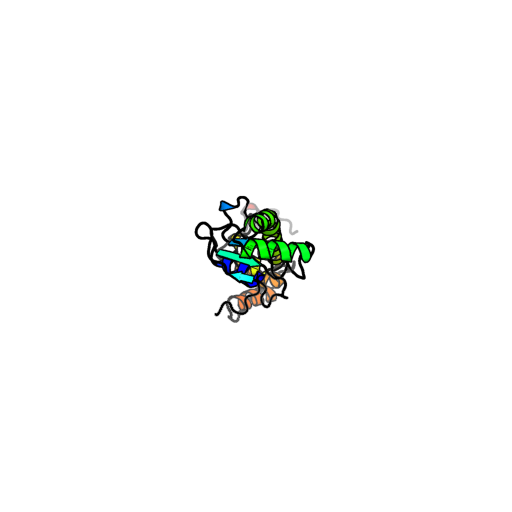TOM 1476 O O . PHE A 1 184 ? 20.861 -13.574 -18.536 1.00 93.19 184 PHE A O 1
ATOM 1483 N N . GLY A 1 185 ? 21.754 -11.655 -17.791 1.00 94.88 185 GLY A N 1
ATOM 1484 C CA . GLY A 1 185 ? 22.854 -12.290 -17.058 1.00 94.88 185 GLY A CA 1
ATOM 1485 C C . GLY A 1 185 ? 23.903 -12.931 -17.973 1.00 94.88 185 GLY A C 1
ATOM 1486 O O . GLY A 1 185 ? 24.644 -13.811 -17.540 1.00 94.88 185 GLY A O 1
ATOM 1487 N N . LEU A 1 186 ? 23.947 -12.521 -19.242 1.00 96.19 186 LEU A N 1
ATOM 1488 C CA . LEU A 1 186 ? 24.866 -13.017 -20.265 1.00 96.19 186 LEU A CA 1
ATOM 1489 C C . LEU A 1 186 ? 25.853 -11.918 -20.634 1.00 96.19 186 LEU A C 1
ATOM 1491 O O . LEU A 1 186 ? 25.470 -10.756 -20.664 1.00 96.19 186 LEU A O 1
ATOM 1495 N N . THR A 1 187 ? 27.090 -12.281 -20.966 1.00 96.38 187 THR A N 1
ATOM 1496 C CA . THR A 1 187 ? 28.059 -11.340 -21.544 1.00 96.38 187 THR A CA 1
ATOM 1497 C C . THR A 1 187 ? 27.604 -10.908 -22.932 1.00 96.38 187 THR A C 1
ATOM 1499 O O . THR A 1 187 ? 27.229 -11.764 -23.739 1.00 96.38 187 THR A O 1
ATOM 1502 N N . ALA A 1 188 ? 27.677 -9.614 -23.227 1.00 95.88 188 ALA A N 1
ATOM 1503 C CA . ALA A 1 188 ? 27.291 -9.070 -24.524 1.00 95.88 188 ALA A CA 1
ATOM 1504 C C . ALA A 1 188 ? 28.396 -8.176 -25.092 1.00 95.88 188 ALA A C 1
ATOM 1506 O O . ALA A 1 188 ? 29.090 -7.488 -24.348 1.00 95.88 188 ALA A O 1
ATOM 1507 N N . ASP A 1 189 ? 28.528 -8.154 -26.416 1.00 95.44 189 ASP A N 1
ATOM 1508 C CA . ASP A 1 189 ? 29.369 -7.187 -27.119 1.00 95.44 189 ASP A CA 1
ATOM 1509 C C . ASP A 1 189 ? 28.527 -6.397 -28.123 1.00 95.44 189 ASP A C 1
ATOM 1511 O O . ASP A 1 189 ? 27.490 -6.881 -28.587 1.00 95.44 189 ASP A O 1
ATOM 1515 N N . VAL A 1 190 ? 28.923 -5.154 -28.393 1.00 95.56 190 VAL A N 1
ATOM 1516 C CA . VAL A 1 190 ? 28.178 -4.245 -29.273 1.00 95.56 190 VAL A CA 1
ATOM 1517 C C . VAL A 1 190 ? 29.106 -3.751 -30.369 1.00 95.56 190 VAL A C 1
ATOM 1519 O O . VAL A 1 190 ? 29.951 -2.890 -30.139 1.00 95.56 190 VAL A O 1
ATOM 1522 N N . ASP A 1 191 ? 28.889 -4.269 -31.571 1.00 95.62 191 ASP A N 1
ATOM 1523 C CA . ASP A 1 191 ? 29.591 -3.852 -32.778 1.00 95.62 191 ASP A CA 1
ATOM 1524 C C . ASP A 1 191 ? 29.037 -2.507 -33.285 1.00 95.62 191 ASP A C 1
ATOM 1526 O O . ASP A 1 191 ? 27.920 -2.413 -33.802 1.00 95.62 191 ASP A O 1
ATOM 1530 N N . GLU A 1 192 ? 29.815 -1.435 -33.117 1.00 94.44 192 GLU A N 1
ATOM 1531 C CA . GLU A 1 192 ? 29.456 -0.085 -33.570 1.00 94.44 192 GLU A CA 1
ATOM 1532 C C . GLU A 1 192 ? 29.858 0.160 -35.037 1.00 94.44 192 GLU A C 1
ATOM 1534 O O . GLU A 1 192 ? 30.761 -0.474 -35.577 1.00 94.44 192 GLU A O 1
ATOM 1539 N N . HIS A 1 193 ? 29.204 1.132 -35.685 1.00 93.25 193 HIS A N 1
ATOM 1540 C CA . HIS A 1 193 ? 29.543 1.593 -37.043 1.00 93.25 193 HIS A CA 1
ATOM 1541 C C . HIS A 1 193 ? 29.463 0.520 -38.147 1.00 93.25 193 HIS A C 1
ATOM 1543 O O . HIS A 1 193 ? 30.217 0.559 -39.120 1.00 93.25 193 HIS A O 1
ATOM 1549 N N . MET A 1 194 ? 28.522 -0.418 -38.030 1.00 94.75 194 MET A N 1
ATOM 1550 C CA . MET A 1 194 ? 28.283 -1.428 -39.063 1.00 94.75 194 MET A CA 1
ATOM 1551 C C . MET A 1 194 ? 27.751 -0.800 -40.367 1.00 94.75 194 MET A C 1
ATOM 1553 O O . MET A 1 194 ? 26.860 0.056 -40.316 1.00 94.75 194 MET A O 1
ATOM 1557 N N . PRO A 1 195 ? 28.247 -1.221 -41.547 1.00 94.69 195 PRO A N 1
ATOM 1558 C CA . PRO A 1 195 ? 27.740 -0.736 -42.825 1.00 94.69 195 PRO A CA 1
ATOM 1559 C C . PRO A 1 195 ? 26.278 -1.158 -43.024 1.00 94.69 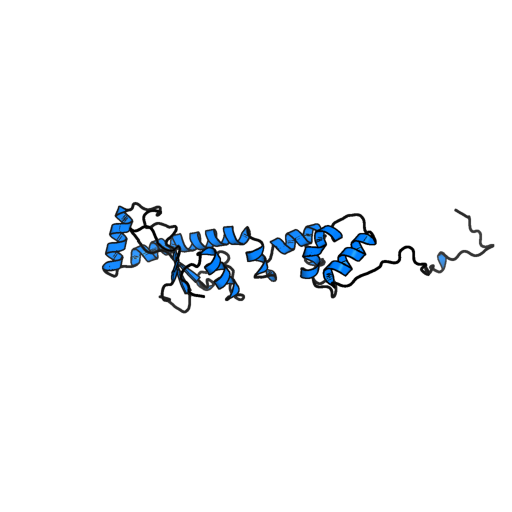195 PRO A C 1
ATOM 1561 O O . PRO A 1 195 ? 25.902 -2.298 -42.761 1.00 94.69 195 PRO A O 1
ATOM 1564 N N . THR A 1 196 ? 25.452 -0.237 -43.519 1.00 93.69 196 THR A N 1
ATOM 1565 C CA . THR A 1 196 ? 24.042 -0.476 -43.857 1.00 93.69 196 THR A CA 1
ATOM 1566 C C . THR A 1 196 ? 23.768 -0.002 -45.275 1.00 93.69 196 THR A C 1
ATOM 1568 O O . THR A 1 196 ? 24.305 1.013 -45.719 1.00 93.69 196 THR A O 1
ATOM 1571 N N . TRP A 1 197 ? 22.920 -0.742 -45.981 1.00 92.81 197 TRP A N 1
ATOM 1572 C CA . TRP A 1 197 ? 22.398 -0.328 -47.275 1.00 92.81 197 TRP A CA 1
ATOM 1573 C C . TRP A 1 197 ? 21.232 0.637 -47.058 1.00 92.81 197 TRP A C 1
ATOM 1575 O O . TRP A 1 197 ? 20.248 0.283 -46.414 1.00 92.81 197 TRP A O 1
ATOM 1585 N N . LEU A 1 198 ? 21.358 1.853 -47.585 1.00 90.44 198 LEU A N 1
ATOM 1586 C CA . LEU A 1 198 ? 20.268 2.822 -47.658 1.00 90.44 198 LEU A CA 1
ATOM 1587 C C . LEU A 1 198 ? 19.579 2.681 -49.011 1.00 90.44 198 LEU A C 1
ATOM 1589 O O . LEU A 1 198 ? 20.225 2.761 -50.059 1.00 90.44 198 LEU A O 1
ATOM 1593 N N . GLU A 1 199 ? 18.272 2.456 -48.981 1.00 89.75 199 GLU A N 1
ATOM 1594 C CA . GLU A 1 199 ? 17.446 2.535 -50.175 1.00 89.75 199 GLU A CA 1
ATOM 1595 C C . GLU A 1 199 ? 17.125 4.005 -50.451 1.00 89.75 199 GLU A C 1
ATOM 1597 O O . GLU A 1 199 ? 16.627 4.710 -49.578 1.00 89.75 199 GLU A O 1
ATOM 1602 N N . PHE A 1 200 ? 17.462 4.469 -51.654 1.00 87.06 200 PHE A N 1
ATOM 1603 C CA . PHE A 1 200 ? 17.156 5.825 -52.102 1.00 87.06 200 PHE A CA 1
ATOM 1604 C C . PHE A 1 200 ? 15.861 5.830 -52.900 1.00 87.06 200 PHE A C 1
ATOM 1606 O O . PHE A 1 200 ? 15.693 4.993 -53.804 1.00 87.06 200 PHE A O 1
ATOM 1613 N N . GLU A 1 201 ? 15.006 6.813 -52.634 1.00 88.56 201 GLU A N 1
ATOM 1614 C CA . GLU A 1 201 ? 13.813 7.063 -53.437 1.00 88.56 201 GLU A CA 1
ATOM 1615 C C . GLU A 1 201 ? 14.194 7.413 -54.882 1.00 88.56 201 GLU A C 1
ATOM 1617 O O . GLU A 1 201 ? 15.315 7.836 -55.187 1.00 88.56 201 GLU A O 1
ATOM 1622 N N . ALA A 1 202 ? 13.283 7.168 -55.824 1.00 84.19 202 ALA A N 1
ATOM 1623 C CA . ALA A 1 202 ? 13.592 7.284 -57.251 1.00 84.19 202 ALA A CA 1
ATOM 1624 C C . ALA A 1 202 ? 13.998 8.710 -57.675 1.00 84.19 202 ALA A C 1
ATOM 1626 O O . ALA A 1 202 ? 14.792 8.873 -58.600 1.00 84.19 202 ALA A O 1
ATOM 1627 N N . ASP A 1 203 ? 13.474 9.729 -56.999 1.00 84.00 203 ASP A N 1
ATOM 1628 C CA . ASP A 1 203 ? 13.742 11.152 -57.215 1.00 84.00 203 ASP A CA 1
ATOM 1629 C C . ASP A 1 203 ? 15.051 11.645 -56.566 1.00 84.00 203 ASP A C 1
ATOM 1631 O O . ASP A 1 203 ? 15.617 12.653 -57.006 1.00 84.00 203 ASP A O 1
ATOM 1635 N N . GLU A 1 204 ? 15.586 10.907 -55.589 1.00 81.12 204 GLU A N 1
ATOM 1636 C CA . GLU A 1 204 ? 16.896 11.157 -54.970 1.00 81.12 204 GLU A CA 1
ATOM 1637 C C . GLU A 1 204 ? 18.061 10.561 -55.779 1.00 81.12 204 GLU A C 1
ATOM 1639 O O . GLU A 1 204 ? 19.223 10.945 -55.613 1.00 81.12 204 GLU A O 1
ATOM 1644 N N . ARG A 1 205 ? 17.768 9.654 -56.718 1.00 79.75 205 ARG A N 1
ATOM 1645 C CA . ARG A 1 205 ? 18.765 9.051 -57.610 1.00 79.75 205 ARG A CA 1
ATOM 1646 C C . ARG A 1 205 ? 19.138 10.036 -58.719 1.00 79.75 205 ARG A C 1
ATOM 1648 O O . ARG A 1 205 ? 18.388 10.254 -59.668 1.00 79.75 205 ARG A O 1
ATOM 1655 N N . ARG A 1 206 ? 20.333 10.625 -58.638 1.00 73.31 206 ARG A N 1
ATOM 1656 C CA . ARG A 1 206 ? 20.891 11.481 -59.701 1.00 73.31 206 ARG A CA 1
ATOM 1657 C C . ARG A 1 206 ? 21.887 10.707 -60.562 1.00 73.31 206 ARG A C 1
ATOM 1659 O O . ARG A 1 206 ? 22.707 9.952 -60.050 1.00 73.31 206 ARG A O 1
ATOM 1666 N N . GLY A 1 207 ? 21.818 10.913 -61.876 1.00 71.81 207 GLY A N 1
ATOM 1667 C CA . GLY A 1 207 ? 22.756 10.349 -62.844 1.00 71.81 207 GLY A CA 1
ATOM 1668 C C . GLY A 1 207 ? 23.796 11.372 -63.299 1.00 71.81 207 GLY A C 1
ATOM 1669 O O . GLY A 1 207 ? 23.555 12.581 -63.311 1.00 71.81 207 GLY A O 1
ATOM 1670 N N . LEU A 1 208 ? 24.965 10.893 -63.724 1.00 71.69 208 LEU A N 1
ATOM 1671 C CA . LEU A 1 208 ? 25.932 11.731 -64.434 1.00 71.69 208 LEU A CA 1
ATOM 1672 C C . LEU A 1 208 ? 25.301 12.252 -65.737 1.00 71.69 208 LEU A C 1
ATOM 1674 O O . LEU A 1 208 ? 24.754 11.480 -66.519 1.00 71.69 208 LEU A O 1
ATOM 1678 N N . GLY A 1 209 ? 25.366 13.568 -65.958 1.00 72.12 209 GLY A N 1
ATOM 1679 C CA . GLY A 1 209 ? 24.805 14.233 -67.143 1.00 72.12 209 GLY A CA 1
ATOM 1680 C C . GLY A 1 209 ? 23.387 14.794 -66.979 1.00 72.12 209 GLY A C 1
ATOM 1681 O O . GLY A 1 209 ? 22.941 15.534 -67.850 1.00 72.12 209 GLY A O 1
ATOM 1682 N N . SER A 1 210 ? 22.697 14.536 -65.861 1.00 66.44 210 SER A N 1
ATOM 1683 C CA . SER A 1 210 ? 21.336 15.046 -65.608 1.00 66.44 210 SER A CA 1
ATOM 1684 C C . SER A 1 210 ? 21.291 16.329 -64.757 1.00 66.44 210 SER A C 1
ATOM 1686 O O . SER A 1 210 ? 20.339 16.534 -64.008 1.00 66.44 210 SER A O 1
ATOM 1688 N N . GLY A 1 211 ? 22.321 17.183 -64.833 1.00 63.00 211 GLY A N 1
ATOM 1689 C CA . GLY A 1 211 ? 22.324 18.505 -64.184 1.00 63.00 211 GLY A CA 1
ATOM 1690 C C . GLY A 1 211 ? 22.356 18.487 -62.650 1.00 63.00 211 GLY A C 1
ATOM 1691 O O . GLY A 1 211 ? 21.728 19.330 -62.016 1.00 63.00 211 GLY A O 1
ATOM 1692 N N . GLY A 1 212 ? 23.058 17.528 -62.042 1.00 62.34 212 GLY A N 1
ATOM 1693 C CA . GLY A 1 212 ? 23.294 17.530 -60.598 1.00 62.34 212 GLY A CA 1
ATOM 1694 C C . GLY A 1 212 ? 24.386 18.529 -60.215 1.00 62.34 212 GLY A C 1
ATOM 1695 O O . GLY A 1 212 ? 25.485 18.476 -60.765 1.00 62.34 212 GLY A O 1
ATOM 1696 N N . ALA A 1 213 ? 24.098 19.421 -59.268 1.00 63.47 213 ALA A N 1
ATOM 1697 C CA . ALA A 1 213 ? 25.139 20.133 -58.538 1.00 63.47 213 ALA A CA 1
ATOM 1698 C C . ALA A 1 213 ? 25.681 19.204 -57.442 1.00 63.47 213 ALA A C 1
ATOM 1700 O O . ALA A 1 213 ? 24.903 18.553 -56.744 1.00 63.47 213 ALA A O 1
ATOM 1701 N N . LEU A 1 214 ? 27.005 19.140 -57.299 1.00 62.53 214 LEU A N 1
ATOM 1702 C CA . LEU A 1 214 ? 27.601 18.685 -56.047 1.00 62.53 214 LEU A CA 1
ATOM 1703 C C . LEU A 1 214 ? 27.299 19.786 -55.026 1.00 62.53 214 LEU A C 1
ATOM 1705 O O . LEU A 1 214 ? 27.611 20.947 -55.295 1.00 62.53 214 LEU A O 1
ATOM 1709 N N . GLY A 1 215 ? 26.604 19.437 -53.942 1.00 56.56 215 GLY A N 1
ATOM 1710 C CA . GLY A 1 215 ? 26.455 20.330 -52.792 1.00 56.56 215 GLY A CA 1
ATOM 1711 C C . GLY A 1 215 ? 27.813 20.715 -52.227 1.00 56.56 215 GLY A C 1
ATOM 1712 O O . GLY A 1 215 ? 28.690 19.822 -52.182 1.00 56.56 215 GLY A O 1
#

Sequence (215 aa):
MSAESANILALLRRLEREAPDRPRVGRSSRLRDDFVEIGQDPQLAFPAREVELAEPQHGNRTRLRAQFMGFFGPNGALPLSLTEEVLRWQEEGEDGFVQFVDILAARFYQLFFRAWSDAHAISQHDRPDEDRFGNYIAAVAGIGSPAFRQHDSFPDIARLPLVSLFGGRVRSAVRLRQMVESYFGLTADVDEHMPTWLEFEADERRGLGSGGALG

InterPro domains:
  IPR010732 Type VI secretion, TssG-like [PF06996] (5-215)
  IPR010732 Type VI secretion, TssG-like [PTHR35564] (5-211)
  IPR010732 Type VI secretion, TssG-like [TIGR03347] (4-215)

Radius of gyration: 29.88 Å; chains: 1; bounding box: 52×38×101 Å

Secondary structure (DSSP, 8-state):
--GGG--HHHHHHHHHHH-TTSPPTTT-SSGGG-SEEEE----SSPPSSSEEEE--SSSSPEEEEE-SSBSSSTTBSS-HHHHHHHHHHHHTT--HHHHHHHHHHHHHHHHHHHHHHHH-HHHHHTSGGG-HHHHHHHHHTT--SGGGTT-SSS-HHHHGGGHHHHSSSS--HHHHHHHHHHHH-S------S---PPPPPTTT-PPTTS-PPP-

pLDDT: mean 88.06, std 10.58, range [35.16, 96.88]

Foldseek 3Di:
DDPQADDPLNVLLVVCLVCVVADRQLRDPDPVRDQEQEFAAADADQDPYQWDWDDDPDDDHTYIHGRNEEQHYPRHPDDPVVSVVQNVCVVVVHCPVRVVRSVVVRSVVSVVSVVVLVPDQVSLVSRVVRRPVLLVLCVLLVQSDPVNAPPDPDHSVLCSVLSVLRNDPDDDQVSVQVSCCVRVVDHDHDDPPDDDDDDDDPVRDDDPPPDDDDD

Organism: NCBI:txid1675788